Protein AF-A0A847GHG0-F1 (afdb_monomer)

Sequence (278 aa):
PLDSVLTYATYLKRAEGTGSTGIHDHPWYYYLSLLSWHWKMAGPKWTEAPVLALALFGAVTALWPKRTPDEDKRLVRFLLFFTLAMTVGFSLIPYKSPWNMLVFYQGMLLLAGCGAAALVRMARWKPLQAPMTALLLAGAAFLANQSWLGNFKYAADVRNPYVYAHTSTAALRMVDRVHQIAAVHPDGNRMIVRIIRPGGDYWPLPWYFRDLERVGYHVGFPATPDAAVIISGPELNQLLKEHLKDDYFVESCALRPGISLQVRIRRDLWEKFMAERG

Secondary structure (DSSP, 8-state):
-HHHHHHHHHHHHHHTTTTS-GGGB--TTHHHHHHH-B--SSSPPB--HHHHHHHHHHHHHHHSPPSSTT---HHHHHHHHHHHHHHHHHHH-SB--GGGGHHHHHHHHHHHHHHHHHHHHH--SHHHHHHHHHHHHHHHHHHHHHHHIIIIISTT-TTSTT-SSPPPHHHHHHHHHHHHHHHHSTTGGG--EEEE-TTS--TTHHHHTTT-S-EEEESS--S----SEEEE-GGGHHHHHHH--S-EEEEEEEEETTEEEEEEEEHHHHHHHHHTT-

Solvent-accessible surface area (backbone atoms only — not comparable to full-atom values): 15312 Å² total; per-residue (Å²): 112,68,66,67,55,53,49,52,54,54,51,51,45,42,36,71,3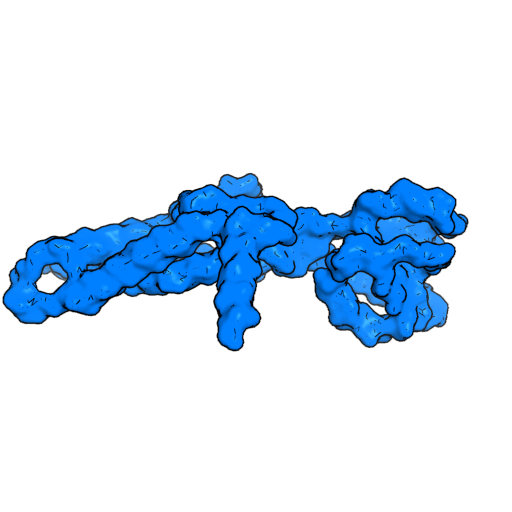3,59,90,52,72,73,86,32,56,46,63,56,59,45,67,58,41,54,38,52,59,38,72,92,58,98,69,72,78,43,58,43,44,72,45,53,55,25,15,51,46,18,46,52,59,40,71,45,81,73,92,47,94,85,59,81,45,65,67,54,39,49,42,42,54,50,23,50,54,46,45,51,57,59,28,70,38,35,44,52,58,68,73,65,48,54,74,22,48,55,32,36,49,53,27,15,51,50,15,50,52,51,53,45,65,66,42,84,45,70,80,56,28,50,62,50,50,52,51,51,51,51,49,49,52,52,48,50,51,51,49,46,40,43,67,70,75,28,52,45,33,85,79,27,86,74,49,68,76,43,65,22,71,54,36,51,56,50,51,52,45,55,53,53,49,23,70,74,36,96,61,27,50,56,43,43,33,34,36,41,26,74,82,58,78,53,80,68,49,68,71,80,46,66,78,40,76,34,68,45,83,32,52,49,90,59,97,69,72,73,47,56,29,35,39,28,40,70,90,47,51,67,63,47,67,76,67,45,87,74,62,60,45,76,48,77,40,41,45,26,77,96,39,57,36,32,42,34,33,31,39,73,58,49,52,52,55,49,62,80,73,109

Radius of gyration: 26.55 Å; Cα contacts (8 Å, |Δi|>4): 355; chains: 1; bounding box: 61×55×70 Å

pLDDT: mean 89.97, std 9.25, range [48.78, 98.12]

Structure (mmCIF, N/CA/C/O backbone):
data_AF-A0A847GHG0-F1
#
_entry.id   AF-A0A847GHG0-F1
#
loop_
_atom_site.group_PDB
_atom_site.id
_atom_site.type_symbol
_atom_site.label_atom_id
_atom_site.label_alt_id
_atom_site.label_comp_id
_atom_site.label_asym_id
_atom_site.label_entity_id
_atom_site.label_seq_id
_atom_site.pdbx_PDB_ins_code
_atom_site.Cartn_x
_atom_site.Cartn_y
_atom_site.Cartn_z
_atom_site.occupancy
_atom_site.B_iso_or_equiv
_atom_site.auth_seq_id
_atom_site.auth_comp_id
_atom_site.auth_asym_id
_atom_site.auth_atom_id
_atom_site.pdbx_PDB_model_num
ATOM 1 N N . PRO A 1 1 ? -18.323 -33.174 -8.631 1.00 73.94 1 PRO A N 1
ATOM 2 C CA . PRO A 1 1 ? -18.266 -33.149 -7.147 1.00 73.94 1 PRO A CA 1
ATOM 3 C C . PRO A 1 1 ? -16.840 -33.258 -6.573 1.00 73.94 1 PRO A C 1
ATOM 5 O O . PRO A 1 1 ? -16.510 -32.475 -5.691 1.00 73.94 1 PRO A O 1
ATOM 8 N N . LEU A 1 2 ? -15.994 -34.177 -7.072 1.00 77.75 2 LEU A N 1
ATOM 9 C CA . LEU A 1 2 ? -14.599 -34.336 -6.621 1.00 77.75 2 LEU A CA 1
ATOM 10 C C . LEU A 1 2 ? -13.753 -33.076 -6.886 1.00 77.75 2 LEU A C 1
ATOM 12 O O . LEU A 1 2 ? -13.072 -32.593 -5.987 1.00 77.75 2 LEU A O 1
ATOM 16 N N . ASP A 1 3 ? -13.886 -32.482 -8.074 1.00 73.31 3 ASP A N 1
ATOM 17 C CA . ASP A 1 3 ? -13.159 -31.260 -8.451 1.00 73.31 3 ASP A CA 1
ATOM 18 C C . ASP A 1 3 ? -13.501 -30.057 -7.561 1.00 73.31 3 ASP A C 1
ATOM 20 O O . ASP A 1 3 ? -12.635 -29.245 -7.236 1.00 73.31 3 ASP A O 1
ATOM 24 N N . SER A 1 4 ? -14.745 -29.972 -7.078 1.00 74.31 4 SER A N 1
ATOM 25 C CA . SER A 1 4 ? -15.169 -28.944 -6.120 1.00 74.31 4 SER A CA 1
ATOM 26 C C . SER A 1 4 ? -14.453 -29.091 -4.774 1.00 74.31 4 SER A C 1
ATOM 28 O O . SER A 1 4 ? -14.100 -28.089 -4.164 1.00 74.31 4 SER A O 1
ATOM 30 N N . VAL A 1 5 ? -14.176 -30.322 -4.330 1.00 76.56 5 VAL A N 1
ATOM 31 C CA . VAL A 1 5 ? -13.433 -30.598 -3.088 1.00 76.56 5 VAL A CA 1
ATOM 32 C C . VAL A 1 5 ? -11.929 -30.376 -3.284 1.00 76.56 5 VAL A C 1
ATOM 34 O O . VAL A 1 5 ? -11.280 -29.732 -2.459 1.00 76.56 5 VAL A O 1
ATOM 37 N N . LEU A 1 6 ? -11.375 -30.832 -4.411 1.00 79.50 6 LEU A N 1
ATOM 38 C CA . LEU A 1 6 ? -9.964 -30.638 -4.773 1.00 79.50 6 LEU A CA 1
ATOM 39 C C . LEU A 1 6 ? -9.594 -29.157 -4.946 1.00 79.50 6 LEU A C 1
ATOM 41 O O . LEU A 1 6 ? -8.458 -28.754 -4.679 1.00 79.50 6 LEU A O 1
ATOM 45 N N . THR A 1 7 ? -10.569 -28.325 -5.314 1.00 75.50 7 THR A N 1
ATOM 46 C CA . THR A 1 7 ? -10.409 -26.869 -5.346 1.00 75.50 7 THR A CA 1
ATOM 47 C C . THR A 1 7 ? -10.039 -26.324 -3.960 1.00 75.50 7 THR A C 1
ATOM 49 O O . THR A 1 7 ? -9.073 -25.569 -3.842 1.00 75.50 7 THR A O 1
ATOM 52 N N . TYR A 1 8 ? -10.705 -26.767 -2.885 1.00 77.62 8 TYR A N 1
ATOM 53 C CA . TYR A 1 8 ? -10.365 -26.342 -1.519 1.00 77.62 8 TYR A CA 1
ATOM 54 C C . TYR A 1 8 ? -8.966 -26.796 -1.094 1.00 77.62 8 TYR A C 1
ATOM 56 O O . TYR A 1 8 ? -8.255 -26.026 -0.451 1.00 77.62 8 TYR A O 1
ATOM 64 N N . ALA A 1 9 ? -8.524 -27.988 -1.508 1.00 77.56 9 ALA A N 1
ATOM 65 C CA . ALA A 1 9 ? -7.167 -28.467 -1.229 1.00 77.56 9 ALA A CA 1
ATOM 66 C C . ALA A 1 9 ? -6.088 -27.583 -1.886 1.00 77.56 9 ALA A C 1
ATOM 68 O O . ALA A 1 9 ? -5.024 -27.356 -1.310 1.00 77.56 9 ALA A O 1
ATOM 69 N N . THR A 1 10 ? -6.372 -27.031 -3.069 1.00 72.38 10 THR A N 1
ATOM 70 C CA . THR A 1 10 ? -5.477 -26.079 -3.745 1.00 72.38 10 THR A CA 1
ATOM 71 C C . THR A 1 10 ? -5.397 -24.751 -2.987 1.00 72.38 10 THR A C 1
ATOM 73 O O . THR A 1 10 ? -4.310 -24.189 -2.840 1.00 72.38 10 THR A O 1
ATOM 76 N N . TYR A 1 11 ? -6.522 -24.255 -2.463 1.00 72.69 11 TYR A N 1
ATOM 77 C CA . TYR A 1 11 ? -6.543 -23.044 -1.637 1.00 72.69 11 TYR A CA 1
ATOM 78 C C . TYR A 1 11 ? -5.863 -23.239 -0.279 1.00 72.69 11 TYR A C 1
ATOM 80 O O . TYR A 1 11 ? -5.137 -22.345 0.144 1.00 72.69 11 TYR A O 1
ATOM 88 N N . LEU A 1 12 ? -6.019 -24.404 0.357 1.00 74.56 12 LEU A N 1
ATOM 89 C CA . LEU A 1 12 ? -5.307 -24.768 1.588 1.00 74.56 12 LEU A CA 1
ATOM 90 C C . LEU A 1 12 ? -3.786 -24.730 1.388 1.00 74.56 12 LEU A C 1
ATOM 92 O O . LEU A 1 12 ? -3.097 -24.026 2.120 1.00 74.56 12 LEU A O 1
ATOM 96 N N . LYS A 1 13 ? -3.272 -25.360 0.324 1.00 71.88 13 LYS A N 1
ATOM 97 C CA . LYS A 1 13 ? -1.832 -25.326 0.001 1.00 71.88 13 LYS A CA 1
ATOM 98 C C . LYS A 1 13 ? -1.302 -23.908 -0.231 1.00 71.88 13 LYS A C 1
ATOM 100 O O . LYS A 1 13 ? -0.187 -23.589 0.173 1.00 71.88 13 LYS A O 1
ATOM 105 N N . ARG A 1 14 ? -2.091 -23.042 -0.877 1.00 69.25 14 ARG A N 1
ATOM 106 C CA . ARG A 1 14 ? -1.733 -21.625 -1.073 1.00 69.25 14 ARG A CA 1
ATOM 107 C C . ARG A 1 14 ? -1.794 -20.827 0.231 1.00 69.25 14 ARG A C 1
ATOM 109 O O . ARG A 1 14 ? -0.950 -19.965 0.444 1.00 69.25 14 ARG A O 1
ATOM 116 N N . ALA A 1 15 ? -2.759 -21.122 1.102 1.00 61.88 15 ALA A N 1
ATOM 117 C CA . ALA A 1 15 ? -2.909 -20.489 2.411 1.00 61.88 15 ALA A CA 1
ATOM 118 C C . ALA A 1 15 ? -1.739 -20.816 3.356 1.00 61.88 15 ALA A C 1
ATOM 120 O O . ALA A 1 15 ? -1.333 -19.962 4.144 1.00 61.88 15 ALA A O 1
ATOM 121 N N . GLU A 1 16 ? -1.155 -22.010 3.219 1.00 61.03 16 GLU A N 1
ATOM 122 C CA . GLU A 1 16 ? 0.089 -22.430 3.883 1.00 61.03 16 GLU A CA 1
ATOM 123 C C . GLU A 1 16 ? 1.346 -21.709 3.355 1.00 61.03 16 GLU A C 1
ATOM 125 O O . GLU A 1 16 ? 2.430 -21.903 3.893 1.00 61.03 16 GLU A O 1
ATOM 130 N N . GLY A 1 17 ? 1.227 -20.870 2.317 1.00 58.56 17 GLY A N 1
ATOM 131 C CA . GLY A 1 17 ? 2.352 -20.135 1.724 1.00 58.56 17 GLY A CA 1
ATOM 132 C C . GLY A 1 17 ? 3.061 -20.871 0.581 1.00 58.56 17 GLY A C 1
ATOM 133 O O . GLY A 1 17 ? 4.044 -20.366 0.032 1.00 58.56 17 GLY A O 1
ATOM 134 N N . THR A 1 18 ? 2.564 -22.041 0.159 1.00 48.78 18 THR A N 1
ATOM 135 C CA . THR A 1 18 ? 3.174 -22.815 -0.932 1.00 48.78 18 THR A CA 1
ATOM 136 C C . THR A 1 18 ? 3.045 -22.068 -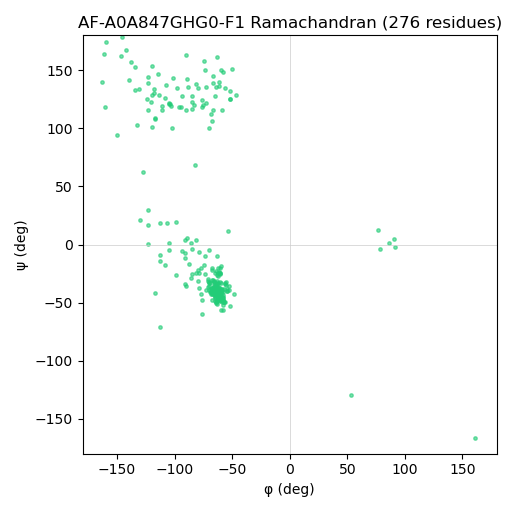2.263 1.00 48.78 18 THR A C 1
ATOM 138 O O . THR A 1 18 ? 1.942 -21.863 -2.773 1.00 48.78 18 THR A O 1
ATOM 141 N N . GLY A 1 19 ? 4.180 -21.676 -2.849 1.00 49.69 19 GLY A N 1
ATOM 142 C CA . GLY A 1 19 ? 4.244 -20.988 -4.145 1.00 49.69 19 GLY A CA 1
ATOM 143 C C . GLY A 1 19 ? 4.217 -19.458 -4.075 1.00 49.69 19 GLY A C 1
ATOM 144 O O . GLY A 1 19 ? 4.359 -18.812 -5.111 1.00 49.69 19 GLY A O 1
ATOM 145 N N . SER A 1 20 ? 4.093 -18.860 -2.885 1.00 48.91 20 SER A N 1
ATOM 146 C CA . SER A 1 20 ? 4.431 -17.449 -2.707 1.00 48.91 20 SER A CA 1
ATOM 147 C C . SER A 1 20 ? 5.924 -17.321 -2.449 1.00 48.91 20 SER A C 1
ATOM 149 O O . SER A 1 20 ? 6.434 -17.879 -1.481 1.00 48.91 20 SER A O 1
ATOM 151 N N . THR A 1 21 ? 6.636 -16.557 -3.279 1.00 50.28 21 THR A N 1
ATOM 152 C CA . THR A 1 21 ? 7.918 -15.962 -2.869 1.00 50.28 21 THR A CA 1
ATOM 153 C C . THR A 1 21 ? 7.695 -15.344 -1.485 1.00 50.28 21 THR A C 1
ATOM 155 O O . THR A 1 21 ? 6.702 -14.631 -1.362 1.00 50.28 21 THR A O 1
ATOM 158 N N . GLY A 1 22 ? 8.523 -15.630 -0.468 1.00 55.41 22 GLY A N 1
ATOM 159 C CA . GLY A 1 22 ? 8.275 -15.406 0.981 1.00 55.41 22 GLY A CA 1
ATOM 160 C C . GLY A 1 22 ? 7.864 -13.999 1.470 1.00 55.41 22 GLY A C 1
ATOM 161 O O . GLY A 1 22 ? 7.832 -13.735 2.661 1.00 55.41 22 GLY A O 1
ATOM 162 N N . ILE A 1 23 ? 7.519 -13.096 0.560 1.00 60.75 23 ILE A N 1
ATOM 163 C CA . ILE A 1 23 ? 6.894 -11.786 0.737 1.00 60.75 23 ILE A CA 1
ATOM 164 C C . ILE A 1 23 ? 5.510 -11.881 1.411 1.00 60.75 23 ILE A C 1
ATOM 166 O O . ILE A 1 23 ? 5.087 -10.906 2.023 1.00 60.75 23 ILE A O 1
ATOM 170 N N . HIS A 1 24 ? 4.792 -13.007 1.304 1.00 68.12 24 HIS A N 1
ATOM 171 C CA . HIS A 1 24 ? 3.432 -13.162 1.866 1.00 68.12 24 HIS A CA 1
ATOM 172 C C . HIS A 1 24 ? 3.379 -14.017 3.131 1.00 68.12 24 HIS A C 1
ATOM 174 O O . HIS A 1 24 ? 2.314 -14.130 3.736 1.00 68.12 24 HIS A O 1
ATOM 180 N N . ASP A 1 25 ? 4.512 -14.598 3.527 1.00 79.94 25 ASP A N 1
ATOM 181 C CA . ASP A 1 25 ? 4.623 -15.360 4.763 1.00 79.94 25 ASP A CA 1
ATOM 182 C C . ASP A 1 25 ? 4.911 -14.404 5.923 1.00 79.94 25 ASP A C 1
ATOM 184 O O . ASP A 1 25 ? 5.902 -13.663 5.951 1.00 79.94 25 ASP A O 1
ATOM 188 N N . HIS A 1 26 ? 3.976 -14.354 6.863 1.00 84.50 26 HIS A N 1
ATOM 189 C CA . HIS A 1 26 ? 3.971 -13.367 7.926 1.00 84.50 26 HIS A CA 1
ATOM 190 C C . HIS A 1 26 ? 3.552 -14.000 9.255 1.00 84.50 26 HIS A C 1
ATOM 192 O O . HIS A 1 26 ? 2.606 -14.796 9.297 1.00 84.50 26 HIS A O 1
ATOM 198 N N . PRO A 1 27 ? 4.178 -13.598 10.379 1.00 90.12 27 PRO A N 1
ATOM 199 C CA . PRO A 1 27 ? 3.847 -14.146 11.687 1.00 90.12 27 PRO A CA 1
ATOM 200 C C . PRO A 1 27 ? 2.402 -13.823 12.077 1.00 90.12 27 PRO A C 1
ATOM 202 O O . PRO A 1 27 ? 1.781 -12.896 11.552 1.00 90.12 27 PRO A O 1
ATOM 205 N N . TRP A 1 28 ? 1.857 -14.562 13.044 1.00 91.56 28 TRP A N 1
ATOM 206 C CA . TRP A 1 28 ? 0.470 -14.385 13.488 1.00 91.56 28 TRP A CA 1
ATOM 207 C C . TRP A 1 28 ? 0.168 -12.950 13.955 1.00 91.56 28 TRP A C 1
ATOM 209 O O . TRP A 1 28 ? -0.916 -12.432 13.713 1.00 91.56 28 TRP A O 1
ATOM 219 N N . TYR A 1 29 ? 1.149 -12.261 14.547 1.00 91.88 29 TYR A N 1
ATOM 220 C CA . TYR A 1 29 ? 1.004 -10.888 15.041 1.00 91.88 29 TYR A CA 1
ATOM 221 C C . TYR A 1 29 ? 1.141 -9.810 13.949 1.00 91.88 29 TYR A C 1
ATOM 223 O O . TYR A 1 29 ? 1.114 -8.620 14.260 1.00 91.88 29 TYR A O 1
ATOM 231 N N . TYR A 1 30 ? 1.290 -10.188 12.676 1.00 92.69 30 TYR A N 1
ATOM 232 C CA . TYR A 1 30 ? 1.540 -9.263 11.567 1.00 92.69 30 TYR A CA 1
ATOM 233 C C . TYR A 1 30 ? 0.542 -8.103 11.501 1.00 92.69 30 TYR A C 1
ATOM 235 O O . TYR A 1 30 ? 0.956 -6.945 11.537 1.00 92.69 30 TYR A O 1
ATOM 243 N N . TYR A 1 31 ? -0.764 -8.377 11.488 1.00 94.19 31 TYR A N 1
ATOM 244 C CA . TYR A 1 31 ? -1.766 -7.311 11.406 1.00 94.19 31 TYR A CA 1
ATOM 245 C C . TYR A 1 31 ? -1.744 -6.389 12.629 1.00 94.19 31 TYR A C 1
ATOM 247 O O . TYR A 1 31 ? -1.822 -5.172 12.486 1.00 94.19 31 TYR A O 1
ATOM 255 N N . LEU A 1 32 ? -1.558 -6.950 13.828 1.00 91.94 32 LEU A N 1
ATOM 256 C CA . LEU A 1 32 ? -1.417 -6.159 15.052 1.00 91.94 32 LEU A CA 1
ATOM 257 C C . LEU A 1 32 ? -0.164 -5.278 15.008 1.00 91.94 32 LEU A C 1
ATOM 259 O O . LEU A 1 32 ? -0.197 -4.161 15.515 1.00 91.94 32 LEU A O 1
ATOM 263 N N . SER A 1 33 ? 0.918 -5.727 14.365 1.00 92.19 33 SER A N 1
ATOM 264 C CA . SER A 1 33 ? 2.124 -4.911 14.175 1.00 92.19 33 SER A CA 1
ATOM 265 C C . SER A 1 33 ? 1.919 -3.762 13.184 1.00 92.19 33 SER A C 1
ATOM 267 O O . SER A 1 33 ? 2.492 -2.695 13.375 1.00 92.19 33 SER A O 1
ATOM 269 N N . LEU A 1 34 ? 1.065 -3.937 12.166 1.00 92.06 34 LEU A N 1
ATOM 270 C CA . LEU A 1 34 ? 0.701 -2.853 11.246 1.00 92.06 34 LEU A CA 1
ATOM 271 C C . LEU A 1 34 ? -0.138 -1.784 11.953 1.00 92.06 34 LEU A C 1
ATOM 273 O O . LEU A 1 34 ? 0.116 -0.597 11.778 1.00 92.06 34 LEU A O 1
ATOM 277 N N . LEU A 1 35 ? -1.103 -2.209 12.776 1.00 94.00 35 LEU A N 1
ATOM 278 C CA . LEU A 1 35 ? -2.029 -1.310 13.466 1.00 94.00 35 LEU A CA 1
ATOM 279 C C . LEU A 1 35 ? -1.414 -0.637 14.702 1.00 94.00 35 LEU A C 1
ATOM 281 O O . LEU A 1 35 ? -1.719 0.512 14.996 1.00 94.00 35 LEU A O 1
ATOM 285 N N . SER A 1 36 ? -0.573 -1.328 15.470 1.00 93.06 36 SER A N 1
ATOM 286 C CA . SER A 1 36 ? -0.064 -0.787 16.738 1.00 93.06 36 SER A CA 1
ATOM 287 C C . SER A 1 36 ? 1.021 0.261 16.520 1.00 93.06 36 SER A C 1
ATOM 289 O O . SER A 1 36 ? 0.862 1.410 16.932 1.00 93.06 36 SER A O 1
ATOM 291 N N . TRP A 1 37 ? 2.118 -0.114 15.868 1.00 91.81 37 TRP A N 1
ATOM 292 C CA . TRP A 1 37 ? 3.227 0.783 15.596 1.00 91.81 37 TRP A CA 1
ATOM 293 C C . TRP A 1 37 ? 4.096 0.244 14.467 1.00 91.81 37 TRP A C 1
ATOM 295 O O . TRP A 1 37 ? 4.739 -0.798 14.604 1.00 91.81 37 TRP A O 1
ATOM 305 N N . HIS A 1 38 ? 4.188 1.002 13.379 1.00 90.44 38 HIS A N 1
ATOM 306 C CA . HIS A 1 38 ? 5.047 0.663 12.259 1.00 90.44 38 HIS A CA 1
ATOM 307 C C . HIS A 1 38 ? 6.038 1.786 11.957 1.00 90.44 38 HIS A C 1
ATOM 309 O O . HIS A 1 38 ? 5.676 2.890 11.542 1.00 90.44 38 HIS A O 1
ATOM 315 N N . TRP A 1 39 ? 7.322 1.468 12.128 1.00 89.12 39 TRP A N 1
ATOM 316 C CA . TRP A 1 39 ? 8.434 2.342 11.781 1.00 89.12 39 TRP A CA 1
ATOM 317 C C . TRP A 1 39 ? 9.656 1.502 11.398 1.00 89.12 39 TRP A C 1
ATOM 319 O O . TRP A 1 39 ? 10.396 1.037 12.259 1.00 89.12 39 TRP A O 1
ATOM 329 N N . LYS A 1 40 ? 9.831 1.253 10.096 1.00 81.81 40 LYS A N 1
ATOM 330 C CA . LYS A 1 40 ? 10.937 0.432 9.565 1.00 81.81 40 LYS A CA 1
ATOM 331 C C . LYS A 1 40 ? 12.012 1.236 8.834 1.00 81.81 40 LYS A C 1
ATOM 333 O O . LYS A 1 40 ? 13.106 0.732 8.613 1.00 81.81 40 LYS A O 1
ATOM 338 N N . MET A 1 41 ? 11.705 2.467 8.430 1.00 84.00 41 MET A N 1
ATOM 339 C CA . MET A 1 41 ? 12.574 3.318 7.615 1.00 84.00 41 MET A CA 1
ATOM 340 C C . MET A 1 41 ? 12.380 4.790 7.991 1.00 84.00 41 MET A C 1
ATOM 342 O O . MET A 1 41 ? 11.368 5.161 8.588 1.00 84.00 41 MET A O 1
ATOM 346 N N . ALA A 1 42 ? 13.331 5.647 7.608 1.00 85.50 42 ALA A N 1
ATOM 347 C CA . ALA A 1 42 ? 13.209 7.091 7.781 1.00 85.50 42 ALA A CA 1
ATOM 348 C C . ALA A 1 42 ? 11.968 7.630 7.038 1.00 85.50 42 ALA A C 1
ATOM 350 O O . ALA A 1 42 ? 11.861 7.551 5.810 1.00 85.50 42 ALA A O 1
ATOM 351 N N . GLY A 1 43 ? 11.010 8.166 7.792 1.00 87.06 43 GLY A N 1
ATOM 352 C CA . GLY A 1 43 ? 9.700 8.558 7.283 1.00 87.06 43 GLY A CA 1
ATOM 353 C C . GLY A 1 43 ? 8.667 8.706 8.402 1.00 87.06 43 GLY A C 1
ATOM 354 O O . GLY A 1 43 ? 9.045 8.758 9.578 1.00 87.06 43 GLY A O 1
ATOM 355 N N . PRO A 1 44 ? 7.373 8.788 8.047 1.00 90.19 44 PRO A N 1
ATOM 356 C CA . PRO A 1 44 ? 6.291 8.837 9.018 1.00 90.19 44 PRO A CA 1
ATOM 357 C C . PRO A 1 44 ? 6.296 7.613 9.935 1.00 90.19 44 PRO A C 1
ATOM 359 O O . PRO A 1 44 ? 6.676 6.510 9.540 1.00 90.19 44 PRO A O 1
ATOM 362 N N . LYS A 1 45 ? 5.843 7.829 11.167 1.00 93.62 45 LYS A N 1
ATOM 363 C CA . LYS A 1 45 ? 5.547 6.7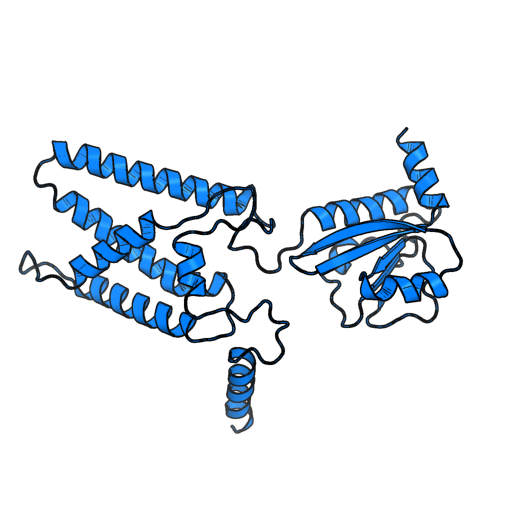67 12.125 1.00 93.62 45 LYS A CA 1
ATOM 364 C C . LYS A 1 45 ? 4.061 6.461 12.006 1.00 93.62 45 LYS A C 1
ATOM 366 O O . LYS A 1 45 ? 3.245 7.356 12.235 1.00 93.62 45 LYS A O 1
ATOM 371 N N . TRP A 1 46 ? 3.729 5.233 11.630 1.00 95.06 46 TRP A N 1
ATOM 372 C CA . TRP A 1 46 ? 2.350 4.826 11.379 1.00 95.06 46 TRP A CA 1
ATOM 373 C C . TRP A 1 46 ? 1.782 4.122 12.599 1.00 95.06 46 TRP A C 1
ATOM 375 O O . TRP A 1 46 ? 2.451 3.284 13.209 1.00 95.06 46 TRP A O 1
ATOM 385 N N . THR A 1 47 ? 0.559 4.478 12.969 1.00 96.19 47 THR A N 1
ATOM 386 C CA . THR A 1 47 ? -0.128 3.870 14.104 1.00 96.19 47 THR A CA 1
ATOM 387 C C . THR A 1 47 ? -1.624 4.144 14.044 1.00 96.19 47 THR A C 1
ATOM 389 O O . THR A 1 47 ? -2.060 5.256 13.757 1.00 96.19 47 THR A O 1
ATOM 392 N N . GLU A 1 48 ? -2.384 3.117 14.392 1.00 96.50 48 GLU A N 1
ATOM 393 C CA . GLU A 1 48 ? -3.823 3.119 14.632 1.00 96.50 48 GLU A CA 1
ATOM 394 C C . GLU A 1 48 ? -4.118 2.992 16.139 1.00 96.50 48 GLU A C 1
ATOM 396 O O . GLU A 1 48 ? -5.223 2.632 16.545 1.00 96.50 48 GLU A O 1
ATOM 401 N N . ALA A 1 49 ? -3.134 3.281 17.004 1.00 95.62 49 ALA A N 1
ATOM 402 C CA . ALA A 1 49 ? -3.250 3.127 18.453 1.00 95.62 49 ALA A CA 1
ATOM 403 C C . ALA A 1 49 ? -4.480 3.820 19.071 1.00 95.62 49 ALA A C 1
ATOM 405 O O . ALA A 1 49 ? -5.096 3.201 19.942 1.00 95.62 49 ALA A O 1
ATOM 406 N N . PRO A 1 50 ? -4.911 5.029 18.640 1.00 96.50 50 PRO A N 1
ATOM 407 C CA . PRO A 1 50 ? -6.154 5.613 19.140 1.00 96.50 50 PRO A CA 1
ATOM 408 C C . PRO A 1 50 ? -7.380 4.734 18.854 1.00 96.50 50 PRO A C 1
ATOM 410 O O . PRO A 1 50 ? -8.218 4.555 19.737 1.00 96.50 50 PRO A O 1
ATOM 413 N N . VAL A 1 51 ? -7.460 4.129 17.662 1.00 97.62 51 VAL A N 1
ATOM 414 C CA . VAL A 1 51 ? -8.529 3.180 17.310 1.00 97.62 51 VAL A CA 1
ATOM 415 C C . VAL A 1 51 ? -8.429 1.936 18.180 1.00 97.62 51 VAL A C 1
ATOM 417 O O . VAL A 1 51 ? -9.425 1.544 18.775 1.00 97.62 51 VAL A O 1
ATOM 420 N N . LEU A 1 52 ? -7.239 1.344 18.315 1.00 97.25 52 LEU A N 1
ATOM 421 C CA . LEU A 1 52 ? -7.041 0.136 19.125 1.00 97.25 52 LEU A CA 1
ATOM 422 C C . LEU A 1 52 ? -7.423 0.353 20.597 1.00 97.25 52 LEU A C 1
ATOM 424 O O . LEU A 1 52 ? -8.119 -0.476 21.183 1.00 97.25 52 LEU A O 1
ATOM 428 N N . ALA A 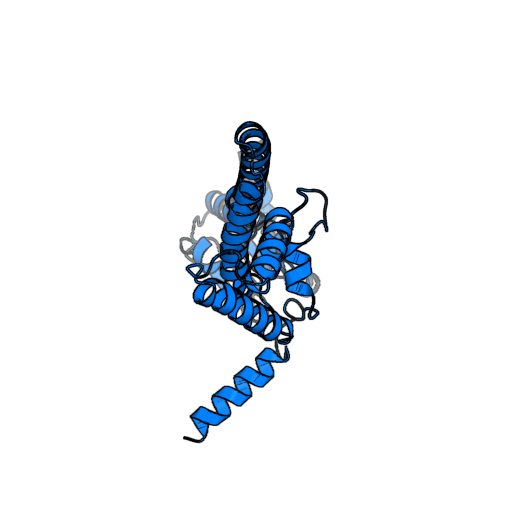1 53 ? -7.011 1.477 21.186 1.00 96.94 53 ALA A N 1
ATOM 429 C CA . ALA A 1 53 ? -7.316 1.816 22.572 1.00 96.94 53 ALA A CA 1
ATOM 430 C C . ALA A 1 53 ? -8.822 2.029 22.788 1.00 96.94 53 ALA A C 1
ATOM 432 O O . ALA A 1 53 ? -9.406 1.484 23.727 1.00 96.94 53 ALA A O 1
ATOM 433 N N . LEU A 1 54 ? -9.473 2.779 21.894 1.00 97.69 54 LEU A N 1
ATOM 434 C CA . LEU A 1 54 ? -10.915 3.008 21.961 1.00 97.69 54 LEU A CA 1
ATOM 435 C C . LEU A 1 54 ? -11.709 1.727 21.682 1.00 97.69 54 LEU A C 1
ATOM 437 O O . LEU A 1 54 ? -12.725 1.495 22.334 1.00 97.69 54 LEU A O 1
ATOM 441 N N . ALA A 1 55 ? -11.253 0.879 20.760 1.00 97.88 55 ALA A N 1
ATOM 442 C CA . ALA A 1 55 ? -11.876 -0.405 20.453 1.00 97.88 55 ALA A CA 1
ATOM 443 C C . ALA A 1 55 ? -11.802 -1.358 21.647 1.00 97.88 55 ALA A C 1
ATOM 445 O O . ALA A 1 55 ? -12.799 -1.995 21.982 1.00 97.88 55 ALA A O 1
ATOM 446 N N . LEU A 1 56 ? -10.657 -1.406 22.337 1.00 97.19 56 LEU A N 1
ATOM 447 C CA . LEU A 1 56 ? -10.501 -2.160 23.579 1.00 97.19 56 LEU A CA 1
ATOM 448 C C . LEU A 1 56 ? -11.459 -1.645 24.658 1.00 97.19 56 LEU A C 1
ATOM 450 O O . LEU A 1 56 ? -12.130 -2.432 25.323 1.00 97.19 56 LEU A O 1
ATOM 454 N N . PHE A 1 57 ? -11.589 -0.328 24.800 1.00 96.00 57 PHE A N 1
ATOM 455 C CA . PHE A 1 57 ? -12.546 0.256 25.734 1.00 96.00 57 PHE A CA 1
ATOM 456 C C . PHE A 1 57 ? -14.004 -0.079 25.357 1.00 96.00 57 PHE A C 1
ATOM 458 O O . PHE A 1 57 ? -14.810 -0.455 26.213 1.00 96.00 57 PHE A O 1
ATOM 465 N N . GLY A 1 58 ? -14.340 -0.042 24.065 1.00 96.31 58 GLY A N 1
ATOM 466 C CA . GLY A 1 58 ? -15.618 -0.515 23.527 1.00 96.31 58 GLY A CA 1
ATOM 467 C C . GLY A 1 58 ? -15.881 -1.992 23.840 1.00 96.31 58 GLY A C 1
ATOM 468 O O . GLY A 1 58 ? -16.963 -2.346 24.301 1.00 96.31 58 GLY A O 1
ATOM 469 N N . ALA A 1 59 ? -14.872 -2.849 23.691 1.00 96.75 59 ALA A N 1
ATOM 470 C CA . ALA A 1 59 ? -14.950 -4.265 24.038 1.00 96.75 59 ALA A CA 1
ATOM 471 C C . ALA A 1 59 ? -15.228 -4.480 25.535 1.00 96.75 59 ALA A C 1
ATOM 473 O O . ALA A 1 59 ? -16.138 -5.227 25.898 1.00 96.75 59 ALA A O 1
ATOM 474 N N . VAL A 1 60 ? -14.503 -3.777 26.413 1.00 95.62 60 VAL A N 1
ATOM 475 C CA . VAL A 1 60 ? -14.708 -3.847 27.870 1.00 95.62 60 VAL A CA 1
ATOM 476 C C . VAL A 1 60 ? -16.129 -3.416 28.238 1.00 95.62 60 VAL A C 1
ATOM 478 O O . VAL A 1 60 ? -16.812 -4.100 29.000 1.00 95.62 60 VAL A O 1
ATOM 481 N N . THR A 1 61 ? -16.623 -2.321 27.658 1.00 92.38 61 THR A N 1
ATOM 482 C CA . THR A 1 61 ? -17.981 -1.815 27.935 1.00 92.38 61 THR A CA 1
ATOM 483 C C . THR A 1 61 ? -19.091 -2.739 27.415 1.00 92.38 61 THR A C 1
ATOM 485 O O . THR A 1 61 ? -20.146 -2.843 28.055 1.00 92.38 61 THR A O 1
ATOM 488 N N . ALA A 1 62 ? -18.849 -3.469 26.321 1.00 93.75 62 ALA A N 1
ATOM 489 C CA . ALA A 1 62 ? -19.762 -4.480 25.779 1.00 93.75 62 ALA A CA 1
ATOM 490 C C . ALA A 1 62 ? -19.945 -5.686 26.719 1.00 93.75 62 ALA A C 1
ATOM 492 O O . ALA A 1 62 ? -21.046 -6.248 26.823 1.00 93.75 62 ALA A O 1
ATOM 493 N N . LEU A 1 63 ? -18.867 -6.076 27.404 1.00 94.62 63 LEU A N 1
ATOM 494 C CA . LEU A 1 63 ? -18.846 -7.188 28.357 1.00 94.62 63 LEU A CA 1
ATOM 495 C C . LEU A 1 63 ? -19.300 -6.778 29.761 1.00 94.62 63 LEU A C 1
ATOM 497 O O . LEU A 1 63 ? -19.824 -7.611 30.497 1.00 94.62 63 LEU A O 1
ATOM 501 N N . TRP A 1 64 ? -19.159 -5.501 30.120 1.00 92.25 64 TRP A N 1
ATOM 502 C CA . TRP A 1 64 ? -19.587 -4.995 31.422 1.00 92.25 64 TRP A CA 1
ATOM 503 C C . TRP A 1 64 ? -21.098 -5.201 31.652 1.00 92.25 64 TRP A C 1
ATOM 505 O O . TRP A 1 64 ? -21.877 -5.143 30.688 1.00 92.25 64 TRP A O 1
ATOM 515 N N . PRO A 1 65 ? -21.559 -5.375 32.906 1.00 87.12 65 PRO A N 1
ATOM 516 C CA . PRO A 1 65 ? -22.981 -5.364 33.232 1.00 87.12 65 PRO A CA 1
ATOM 517 C C . PRO A 1 65 ? -23.719 -4.148 32.664 1.00 87.12 65 PRO A C 1
ATOM 519 O O . PRO A 1 65 ? -23.134 -3.077 32.456 1.00 87.12 65 PRO A O 1
ATOM 522 N N . LYS A 1 66 ? -25.010 -4.330 32.375 1.00 85.38 66 LYS A N 1
ATOM 523 C CA . LYS A 1 66 ? -25.872 -3.230 31.941 1.00 85.38 66 LYS A CA 1
ATOM 524 C C . LYS A 1 66 ? -25.942 -2.168 33.038 1.00 85.38 66 LYS A C 1
ATOM 526 O O . LYS A 1 66 ? -26.086 -2.505 34.210 1.00 85.38 66 LYS A O 1
ATOM 531 N N . ARG A 1 67 ? -25.843 -0.896 32.658 1.00 79.62 67 ARG A N 1
ATOM 532 C CA . ARG A 1 67 ? -26.021 0.245 33.568 1.00 79.62 67 ARG A CA 1
ATOM 533 C C . ARG A 1 67 ? -27.493 0.544 33.817 1.00 79.62 67 ARG A C 1
ATOM 535 O O . ARG A 1 67 ? -27.835 1.006 34.899 1.00 79.62 67 ARG A O 1
ATOM 542 N N . THR A 1 68 ? -28.344 0.282 32.828 1.00 78.38 68 THR A N 1
ATOM 543 C CA . THR A 1 68 ? -29.799 0.436 32.916 1.00 78.38 68 THR A CA 1
ATOM 544 C C . THR A 1 68 ? -30.501 -0.793 32.327 1.00 78.38 68 THR A C 1
ATOM 546 O O . THR A 1 68 ? -29.932 -1.455 31.453 1.00 78.38 68 THR A O 1
ATOM 549 N N . PRO A 1 69 ? -31.727 -1.122 32.771 1.00 78.06 69 PRO A N 1
ATOM 550 C CA . PRO A 1 69 ? -32.493 -2.245 32.220 1.00 78.06 69 PRO A CA 1
ATOM 551 C C . PRO A 1 69 ? -32.663 -2.172 30.691 1.00 78.06 69 PRO A C 1
ATOM 553 O O . PRO A 1 69 ? -32.505 -3.187 30.003 1.00 78.06 69 PRO A O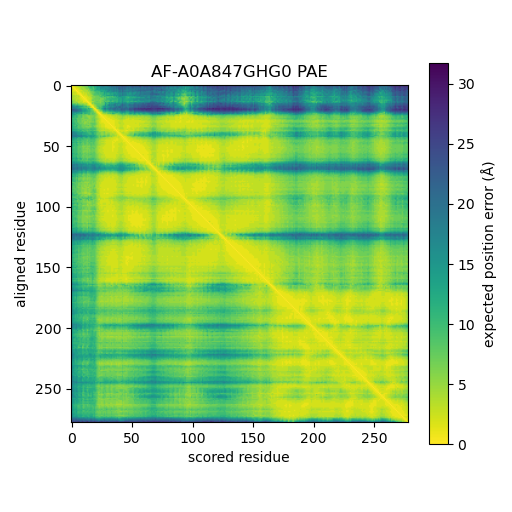 1
ATOM 556 N N . ASP A 1 70 ? -32.863 -0.955 30.174 1.00 81.81 70 ASP A N 1
ATOM 557 C CA . ASP A 1 70 ? -33.124 -0.658 28.757 1.00 81.81 70 ASP A CA 1
ATOM 558 C C . ASP A 1 70 ? -31.873 -0.675 27.865 1.00 81.81 70 ASP A C 1
ATOM 560 O O . ASP A 1 70 ? -31.971 -0.558 26.646 1.00 81.81 70 ASP A O 1
ATOM 564 N N . GLU A 1 71 ? -30.672 -0.815 28.436 1.00 83.94 71 GLU A N 1
ATOM 565 C CA . GLU A 1 71 ? -29.441 -0.841 27.647 1.00 83.94 71 GLU A CA 1
ATOM 566 C C . GLU A 1 71 ? -29.371 -2.126 26.800 1.00 83.94 71 GLU A C 1
ATOM 568 O O . GLU A 1 71 ? -29.221 -3.232 27.335 1.00 83.94 71 GLU A O 1
ATOM 573 N N . ASP A 1 72 ? -29.452 -2.008 25.471 1.00 87.94 72 ASP A N 1
ATOM 574 C CA . ASP A 1 72 ? -29.217 -3.131 24.560 1.00 87.94 72 ASP A CA 1
ATOM 575 C C . ASP A 1 72 ? -27.736 -3.225 24.163 1.00 87.94 72 ASP A C 1
ATOM 577 O O . ASP A 1 72 ? -27.177 -2.350 23.503 1.00 87.94 72 ASP A O 1
ATOM 581 N N . LYS A 1 73 ? -27.094 -4.330 24.561 1.00 91.81 73 LYS A N 1
ATOM 582 C CA . LYS A 1 73 ? -25.688 -4.637 24.257 1.00 91.81 73 LYS A CA 1
ATOM 583 C C . LYS A 1 73 ? -25.520 -5.700 23.172 1.00 91.81 73 LYS A C 1
ATOM 585 O O . LYS A 1 73 ? -24.385 -6.067 22.875 1.00 91.81 73 LYS A O 1
ATOM 590 N N . ARG A 1 74 ? -26.606 -6.231 22.594 1.00 94.44 74 ARG A N 1
ATOM 591 C CA . ARG A 1 74 ? -26.554 -7.341 21.624 1.00 94.44 74 ARG A CA 1
ATOM 592 C C . ARG A 1 74 ? -25.688 -6.994 20.420 1.00 94.44 74 ARG A C 1
ATOM 594 O O . ARG A 1 74 ? -24.794 -7.766 20.085 1.00 94.44 74 ARG A O 1
ATOM 601 N N . LEU A 1 75 ? -25.888 -5.809 19.842 1.00 93.50 75 LEU A N 1
ATOM 602 C CA . LEU A 1 75 ? -25.111 -5.349 18.692 1.00 93.50 75 LEU A CA 1
ATOM 603 C C . LEU A 1 75 ? -23.623 -5.189 19.031 1.00 93.50 75 LEU A C 1
ATOM 605 O O . LEU A 1 75 ? -22.776 -5.716 18.320 1.00 93.50 75 LEU A O 1
ATOM 609 N N . VAL A 1 76 ? -23.289 -4.514 20.135 1.00 94.38 76 VAL A N 1
ATOM 610 C CA . VAL A 1 76 ? -21.883 -4.278 20.514 1.00 94.38 76 VAL A CA 1
ATOM 611 C C . VAL A 1 76 ? -21.169 -5.596 20.840 1.00 94.38 76 VAL A C 1
ATOM 613 O O . VAL A 1 76 ? -20.010 -5.781 20.480 1.00 94.38 76 VAL A O 1
ATOM 616 N N . ARG A 1 77 ? -21.869 -6.554 21.460 1.00 96.62 77 ARG A N 1
ATOM 617 C CA . ARG A 1 77 ? -21.345 -7.907 21.704 1.00 96.62 77 ARG A CA 1
ATOM 618 C C . ARG A 1 77 ? -21.150 -8.686 20.409 1.00 96.62 77 ARG A C 1
ATOM 620 O O . ARG A 1 77 ? -20.117 -9.325 20.256 1.00 96.62 77 ARG A O 1
ATOM 627 N N . PHE A 1 78 ? -22.096 -8.610 19.474 1.00 97.12 78 PHE A N 1
ATOM 628 C CA . PHE A 1 78 ? -21.921 -9.191 18.146 1.00 97.12 78 PHE A CA 1
ATOM 629 C C . PHE A 1 78 ? -20.679 -8.613 17.457 1.00 97.12 78 PHE A C 1
ATOM 631 O O . PHE A 1 78 ? -19.826 -9.380 17.025 1.00 97.12 78 PHE A O 1
ATOM 638 N N . LEU A 1 79 ? -20.527 -7.283 17.439 1.00 96.94 79 LEU A N 1
ATOM 639 C CA . LEU A 1 79 ? -19.353 -6.612 16.874 1.00 96.94 79 LEU A CA 1
ATOM 640 C C . LEU A 1 79 ? -18.057 -7.070 17.546 1.00 96.94 79 LEU A C 1
ATOM 642 O O . LEU A 1 79 ? -17.075 -7.318 16.851 1.00 96.94 79 LEU A O 1
ATOM 646 N N . LEU A 1 80 ? -18.054 -7.235 18.871 1.00 98.12 80 LEU A N 1
ATOM 647 C CA . LEU A 1 80 ? -16.912 -7.760 19.616 1.00 98.12 80 LEU A CA 1
ATOM 648 C C . LEU A 1 80 ? -16.534 -9.172 19.157 1.00 98.12 80 LEU A C 1
ATOM 650 O O . LEU A 1 80 ? -15.397 -9.394 18.747 1.00 98.12 80 LEU A O 1
ATOM 654 N N . PHE A 1 81 ? -17.472 -10.118 19.202 1.00 98.12 81 PHE A N 1
ATOM 655 C CA . PHE A 1 81 ? -17.182 -11.510 18.855 1.00 98.12 81 PHE A CA 1
ATOM 656 C C . PHE A 1 81 ? -16.859 -11.681 17.371 1.00 98.12 81 PHE A C 1
ATOM 658 O O . PHE A 1 81 ? -15.936 -12.422 17.043 1.00 98.12 81 PHE A O 1
ATOM 665 N N . PHE A 1 82 ? -17.540 -10.948 16.487 1.00 97.50 82 PHE A N 1
ATOM 666 C CA . PHE A 1 82 ? -17.204 -10.878 15.068 1.00 97.50 82 PHE A CA 1
ATOM 667 C C . PHE A 1 82 ? -15.770 -10.375 14.867 1.00 97.50 82 PHE A C 1
ATOM 669 O O . PHE A 1 82 ? -14.969 -11.039 14.215 1.00 97.50 82 PHE A O 1
ATOM 676 N N . THR A 1 83 ? -15.414 -9.241 15.477 1.00 97.88 83 THR A N 1
ATOM 677 C CA . THR A 1 83 ? -14.074 -8.650 15.348 1.00 97.88 83 THR A CA 1
ATOM 678 C C . THR A 1 83 ? -13.000 -9.604 15.859 1.00 97.88 83 THR A C 1
ATOM 680 O O . THR A 1 83 ? -11.989 -9.790 15.185 1.00 97.88 83 THR A O 1
ATOM 683 N N . LEU A 1 84 ? -13.219 -10.250 17.009 1.00 97.88 84 LEU A N 1
ATOM 684 C CA . LEU A 1 84 ? -12.283 -11.224 17.574 1.00 97.88 84 LEU A CA 1
ATOM 685 C C . LEU A 1 84 ? -12.130 -12.455 16.678 1.00 97.88 84 LEU A C 1
ATOM 687 O O . LEU A 1 84 ? -11.004 -12.820 16.348 1.00 97.88 84 LEU A O 1
ATOM 691 N N . ALA A 1 85 ? -13.239 -13.059 16.244 1.00 97.81 85 ALA A N 1
ATOM 692 C CA . ALA A 1 85 ? -13.219 -14.236 15.381 1.00 97.81 85 ALA A CA 1
ATOM 693 C C . ALA A 1 85 ? -12.500 -13.949 14.056 1.00 97.81 85 ALA A C 1
ATOM 695 O O . ALA A 1 85 ? -11.631 -14.719 13.652 1.00 97.81 85 ALA A O 1
ATOM 696 N N . MET A 1 86 ? -12.792 -12.810 13.421 1.00 97.56 86 MET A N 1
ATOM 697 C CA . MET A 1 86 ? -12.143 -12.413 12.171 1.00 97.56 86 MET A CA 1
ATOM 698 C C . MET A 1 86 ? -10.663 -12.067 12.371 1.00 97.56 86 MET A C 1
ATOM 700 O O . MET A 1 86 ? -9.834 -12.473 11.559 1.00 97.56 86 MET A O 1
ATOM 704 N N . THR A 1 87 ? -10.307 -11.378 13.461 1.00 96.62 87 THR A N 1
ATOM 705 C CA . THR A 1 87 ? -8.903 -11.064 13.780 1.00 96.62 87 THR A CA 1
ATOM 706 C C . THR A 1 87 ? -8.096 -12.344 13.973 1.00 96.62 87 THR A C 1
ATOM 708 O O . THR A 1 87 ? -7.033 -12.487 13.374 1.00 96.62 87 THR A O 1
ATOM 711 N N . VAL A 1 88 ? -8.603 -13.297 14.762 1.00 96.38 88 VAL A N 1
ATOM 712 C CA . VAL A 1 88 ? -7.947 -14.593 14.993 1.00 96.38 88 VAL A CA 1
ATOM 713 C C . VAL A 1 88 ? -7.875 -15.397 13.697 1.00 96.38 88 VAL A C 1
ATOM 715 O O . VAL A 1 88 ? -6.789 -15.826 13.318 1.00 96.38 88 VAL A O 1
ATOM 718 N N . GLY A 1 89 ? -8.992 -15.542 12.979 1.00 94.88 89 GLY A N 1
ATOM 719 C CA . GLY A 1 89 ? -9.060 -16.320 11.742 1.00 94.88 89 GLY A CA 1
ATOM 720 C C . GLY A 1 89 ? -8.050 -15.852 10.695 1.00 94.88 89 GLY A C 1
ATOM 721 O O . GLY A 1 89 ? -7.270 -16.657 10.193 1.00 94.88 89 GLY A O 1
ATOM 722 N N . PHE A 1 90 ? -7.984 -14.545 10.424 1.00 93.69 90 PHE A N 1
ATOM 723 C CA . PHE A 1 90 ? -7.002 -14.003 9.483 1.00 93.69 90 PHE A CA 1
ATOM 724 C C . PHE A 1 90 ? -5.564 -14.055 10.012 1.00 93.69 90 PHE A C 1
ATOM 726 O O . PHE A 1 90 ? -4.634 -14.225 9.225 1.00 93.69 90 PHE A O 1
ATOM 733 N N . SER A 1 91 ? -5.354 -13.913 11.323 1.00 93.56 91 SER A N 1
ATOM 734 C CA . SER A 1 91 ? -4.011 -13.945 11.922 1.00 93.56 91 SER A CA 1
ATOM 735 C C . SER A 1 91 ? -3.390 -15.344 11.902 1.00 93.56 91 SER A C 1
ATOM 737 O O . SER A 1 91 ? -2.172 -15.468 11.764 1.00 93.56 91 SER A O 1
ATOM 739 N N . LEU A 1 92 ? -4.208 -16.395 11.988 1.00 92.69 92 LEU A N 1
ATOM 740 C CA . LEU A 1 92 ? -3.748 -17.785 11.953 1.00 92.69 92 LEU A CA 1
ATOM 741 C C . LEU A 1 92 ? -3.301 -18.247 10.560 1.00 92.69 92 LEU A C 1
ATOM 743 O O . LEU A 1 92 ? -2.463 -19.137 10.472 1.00 92.69 92 LEU A O 1
ATOM 747 N N . ILE A 1 93 ? -3.811 -17.643 9.483 1.00 89.06 93 ILE A N 1
ATOM 748 C CA . ILE A 1 93 ? -3.445 -18.009 8.107 1.00 89.06 93 ILE A CA 1
ATOM 749 C C . ILE A 1 93 ? -2.051 -17.442 7.783 1.00 89.06 93 ILE A C 1
ATOM 751 O O . ILE A 1 93 ? -1.900 -16.219 7.822 1.00 89.06 93 ILE A O 1
ATOM 755 N N . PRO A 1 94 ? -1.024 -18.263 7.471 1.00 85.19 94 PRO A N 1
ATOM 756 C CA . PRO A 1 94 ? 0.336 -17.784 7.187 1.00 85.19 94 PRO A CA 1
ATOM 757 C C . PRO A 1 94 ? 0.411 -16.799 6.019 1.00 85.19 94 PRO A C 1
ATOM 759 O O . PRO A 1 94 ? 0.999 -15.729 6.173 1.00 85.19 94 PRO A O 1
ATOM 762 N N . TYR A 1 95 ? -0.261 -17.115 4.907 1.00 84.19 95 TYR A N 1
ATOM 763 C CA . TYR A 1 95 ? -0.374 -16.230 3.750 1.00 84.19 95 TYR A CA 1
ATOM 764 C C . TYR A 1 95 ? -1.214 -14.989 4.091 1.00 84.19 95 TYR A C 1
ATOM 766 O O . TYR A 1 95 ? -2.442 -15.061 4.209 1.00 84.19 95 TYR A O 1
ATOM 774 N N . LYS A 1 96 ? -0.567 -13.828 4.239 1.00 88.88 96 LYS A N 1
ATOM 775 C CA . LYS A 1 96 ? -1.226 -12.573 4.633 1.00 88.88 96 LYS A CA 1
ATOM 776 C C . LYS A 1 96 ? -0.998 -11.469 3.607 1.00 88.88 96 LYS A C 1
ATOM 778 O O . LYS A 1 96 ? 0.109 -11.254 3.124 1.00 88.88 96 LYS A O 1
ATOM 783 N N . SER A 1 97 ? -2.057 -10.711 3.341 1.00 89.62 97 SER A N 1
ATOM 784 C CA . SER A 1 97 ? -2.018 -9.461 2.582 1.00 89.62 97 SER A CA 1
ATOM 785 C C . SER A 1 97 ? -2.593 -8.324 3.433 1.00 89.62 97 SER A C 1
ATOM 787 O O . SER A 1 97 ? -3.557 -8.553 4.169 1.00 89.62 97 SER A O 1
ATOM 789 N N . PRO A 1 98 ? -2.064 -7.087 3.348 1.00 90.12 98 PRO A N 1
ATOM 790 C CA . PRO A 1 98 ? -2.509 -5.989 4.207 1.00 90.12 98 PRO A CA 1
ATOM 791 C C . PRO A 1 98 ? -4.025 -5.737 4.170 1.00 90.12 98 PRO A C 1
ATOM 793 O O . PRO A 1 98 ? -4.637 -5.532 5.214 1.00 90.12 98 PRO A O 1
ATOM 796 N N . TRP A 1 99 ? -4.662 -5.813 2.996 1.00 91.19 99 TRP A N 1
ATOM 797 C CA . TRP A 1 99 ? -6.092 -5.504 2.836 1.00 91.19 99 TRP A CA 1
ATOM 798 C C . TRP A 1 99 ? -7.037 -6.488 3.533 1.00 91.19 99 TRP A C 1
ATOM 800 O O . TRP A 1 99 ? -8.169 -6.118 3.836 1.00 91.19 99 TRP A O 1
ATOM 810 N N . ASN A 1 100 ? -6.591 -7.705 3.859 1.00 93.00 100 ASN A N 1
ATOM 811 C CA . ASN A 1 100 ? -7.405 -8.642 4.637 1.00 93.00 100 ASN A CA 1
ATOM 812 C C . ASN A 1 100 ? -7.753 -8.075 6.021 1.00 93.00 100 ASN A C 1
ATOM 814 O O . ASN A 1 100 ? -8.788 -8.427 6.590 1.00 93.00 100 ASN A O 1
ATOM 818 N N . MET A 1 101 ? -6.936 -7.148 6.541 1.00 94.19 101 MET A N 1
ATOM 819 C CA . MET A 1 101 ? -7.214 -6.508 7.821 1.00 94.19 101 MET A CA 1
ATOM 820 C C . MET A 1 101 ? -8.499 -5.683 7.817 1.00 94.19 101 MET A C 1
ATOM 822 O O . MET A 1 101 ? -9.117 -5.540 8.867 1.00 94.19 101 MET A O 1
ATOM 826 N N . LEU A 1 102 ? -8.935 -5.173 6.656 1.00 94.31 102 LEU A N 1
ATOM 827 C CA . LEU A 1 102 ? -10.122 -4.319 6.542 1.00 94.31 102 LEU A CA 1
ATOM 828 C C . LEU A 1 102 ? -11.371 -4.996 7.123 1.00 94.31 102 LEU A C 1
ATOM 830 O O . LEU A 1 102 ? -12.215 -4.328 7.719 1.00 94.31 102 LEU A O 1
ATOM 834 N N . VAL A 1 103 ? -11.448 -6.327 7.024 1.00 95.19 103 VAL A N 1
ATOM 835 C CA . VAL A 1 103 ? -12.595 -7.121 7.476 1.00 95.19 103 VAL A CA 1
ATOM 836 C C . VAL A 1 103 ? -12.805 -7.049 8.989 1.00 95.19 103 VAL A C 1
ATOM 838 O O . VAL A 1 103 ? -13.949 -6.964 9.434 1.00 95.19 103 VAL A O 1
ATOM 841 N N . PHE A 1 104 ? -11.735 -7.068 9.786 1.00 96.38 104 PHE A N 1
ATOM 842 C CA . PHE A 1 104 ? -11.835 -6.924 11.244 1.00 96.38 104 PHE A CA 1
ATOM 843 C C . PHE A 1 104 ? -11.548 -5.497 11.714 1.00 96.38 104 PHE A C 1
ATOM 845 O O . PHE A 1 104 ? -12.087 -5.076 12.734 1.00 96.38 104 PHE A O 1
ATOM 852 N N . TYR A 1 105 ? -10.771 -4.717 10.962 1.00 96.88 105 TYR A N 1
ATOM 853 C CA . TYR A 1 105 ? -10.479 -3.325 11.291 1.00 96.88 105 TYR A CA 1
ATOM 854 C C . TYR A 1 105 ? -11.738 -2.448 11.222 1.00 96.88 105 TYR A C 1
ATOM 856 O O . TYR A 1 105 ? -11.933 -1.611 12.098 1.00 96.88 105 TYR A O 1
ATOM 864 N N . GLN A 1 106 ? -12.677 -2.711 10.299 1.00 96.81 106 GLN A N 1
ATOM 865 C CA . GLN A 1 106 ? -14.012 -2.084 10.343 1.00 96.81 106 GLN A CA 1
ATOM 866 C C . GLN A 1 106 ? -14.746 -2.356 11.670 1.00 96.81 106 GLN A C 1
ATOM 868 O O . GLN A 1 106 ? -15.390 -1.470 12.226 1.00 96.81 106 GLN A O 1
ATOM 873 N N . GLY A 1 107 ? -14.612 -3.568 12.219 1.00 97.06 107 GLY A N 1
ATOM 874 C CA . GLY A 1 107 ? -15.203 -3.942 13.500 1.00 97.06 107 GLY A CA 1
ATOM 875 C C . GLY A 1 107 ? -14.528 -3.218 14.665 1.00 97.06 107 GLY A C 1
ATOM 876 O O . GLY A 1 107 ? -15.211 -2.693 15.544 1.00 97.06 107 GLY A O 1
ATOM 877 N N . MET A 1 108 ? -13.198 -3.086 14.618 1.00 98.06 108 MET A N 1
ATOM 878 C CA . MET A 1 108 ? -12.434 -2.266 15.563 1.00 98.06 108 MET A CA 1
ATOM 879 C C . MET A 1 108 ? -12.856 -0.792 15.513 1.00 98.06 108 MET A C 1
ATOM 881 O O . MET A 1 108 ? -13.035 -0.195 16.567 1.00 98.06 108 MET A O 1
ATOM 885 N N . LEU A 1 109 ? -13.083 -0.214 14.329 1.00 97.62 109 LEU A N 1
ATOM 886 C CA . LEU A 1 109 ? -13.566 1.166 14.178 1.00 97.62 109 LEU A CA 1
ATOM 887 C C . LEU A 1 109 ? -14.951 1.366 14.810 1.00 97.62 109 LEU A C 1
ATOM 889 O O . LEU A 1 109 ? -15.169 2.342 15.530 1.00 97.62 109 LEU A O 1
ATOM 893 N N . LEU A 1 110 ? -15.879 0.428 14.599 1.00 97.62 110 LEU A N 1
ATOM 894 C CA . LEU A 1 110 ? -17.207 0.485 15.218 1.00 97.62 110 LEU A CA 1
ATOM 895 C C . LEU A 1 110 ? -17.123 0.353 16.746 1.00 97.62 110 LEU A C 1
ATOM 897 O O . LEU A 1 110 ? -17.741 1.137 17.469 1.00 97.62 110 LEU A O 1
ATOM 901 N N . LEU A 1 111 ? -16.310 -0.582 17.250 1.00 98.00 111 LEU A N 1
ATOM 902 C CA . LEU A 1 111 ? -16.045 -0.722 18.684 1.00 98.00 111 LEU A CA 1
ATOM 903 C C . LEU A 1 111 ? -15.372 0.526 19.261 1.00 98.00 111 LEU A C 1
ATOM 905 O O . LEU A 1 111 ? -15.711 0.932 20.370 1.00 98.00 111 LEU A O 1
ATOM 909 N N . ALA A 1 112 ? -14.471 1.167 18.515 1.00 98.00 112 ALA A N 1
ATOM 910 C CA . ALA A 1 112 ? -13.842 2.421 18.905 1.00 98.00 112 ALA A CA 1
ATOM 911 C C . ALA A 1 112 ? -14.867 3.554 19.023 1.00 98.00 112 ALA A C 1
ATOM 913 O O . ALA A 1 112 ? -14.827 4.309 19.992 1.00 98.00 112 ALA A O 1
ATOM 914 N N . GLY A 1 113 ? -15.838 3.625 18.108 1.00 96.50 113 GLY A N 1
ATOM 915 C CA . GLY A 1 113 ? -16.976 4.540 18.212 1.00 96.50 113 GLY A CA 1
ATOM 916 C C . GLY A 1 113 ? -17.818 4.292 19.469 1.00 96.50 113 GLY A C 1
ATOM 917 O O . GLY A 1 113 ? -18.115 5.230 20.214 1.00 96.50 113 GLY A O 1
ATOM 918 N N . CYS A 1 114 ? -18.145 3.027 19.765 1.00 95.25 114 CYS A N 1
ATOM 919 C CA . CYS A 1 114 ? -18.834 2.656 21.006 1.00 95.25 114 CYS A CA 1
ATOM 920 C C . CYS A 1 114 ? -18.018 3.035 22.251 1.00 95.25 114 CYS A C 1
ATOM 922 O O . CYS A 1 114 ? -18.567 3.593 23.203 1.00 95.25 114 CYS A O 1
ATOM 924 N N . GLY A 1 115 ? -16.710 2.776 22.233 1.00 95.38 115 GLY A N 1
ATOM 925 C CA . GLY A 1 115 ? -15.792 3.115 23.313 1.00 95.38 115 GLY A CA 1
ATOM 926 C C . GLY A 1 115 ? -15.700 4.621 23.549 1.00 95.38 115 GLY A C 1
ATOM 927 O O . GLY A 1 115 ? -15.869 5.076 24.678 1.00 95.38 115 GLY A O 1
ATOM 928 N N . ALA A 1 116 ? -15.529 5.412 22.490 1.00 95.69 116 ALA A N 1
ATOM 929 C CA . ALA A 1 116 ? -15.517 6.871 22.556 1.00 95.69 116 ALA A CA 1
ATOM 930 C C . ALA A 1 116 ? -16.822 7.421 23.154 1.00 95.69 116 ALA A C 1
ATOM 932 O O . ALA A 1 116 ? -16.793 8.249 24.068 1.00 95.69 116 ALA A O 1
ATOM 933 N N . ALA A 1 117 ? -17.973 6.907 22.710 1.00 92.81 117 ALA A N 1
ATOM 934 C CA . ALA A 1 117 ? -19.272 7.300 23.248 1.00 92.81 117 ALA A CA 1
ATOM 935 C C . ALA A 1 117 ? -19.421 6.933 24.734 1.00 92.81 117 ALA A C 1
ATOM 937 O O . ALA A 1 117 ? -19.933 7.731 25.522 1.00 92.81 117 ALA A O 1
ATOM 938 N N . ALA A 1 118 ? -18.974 5.742 25.137 1.00 91.06 118 ALA A N 1
ATOM 939 C CA . ALA A 1 118 ? -19.005 5.315 26.531 1.00 91.06 118 ALA A CA 1
ATOM 940 C C . ALA A 1 118 ? -18.084 6.168 27.417 1.00 91.06 118 ALA A C 1
ATOM 942 O O . ALA A 1 118 ? -18.463 6.506 28.541 1.00 91.06 118 ALA A O 1
ATOM 943 N N . LEU A 1 119 ? -16.916 6.556 26.898 1.00 91.56 119 LEU A N 1
ATOM 944 C CA . LEU A 1 119 ? -15.929 7.389 27.580 1.00 91.56 119 LEU A CA 1
ATOM 945 C C . LEU A 1 119 ? -16.516 8.775 27.870 1.00 91.56 119 LEU A C 1
ATOM 947 O O . LEU A 1 119 ? -16.552 9.193 29.024 1.00 91.56 119 LEU A O 1
ATOM 951 N N . VAL A 1 120 ? -17.094 9.442 26.866 1.00 91.50 120 VAL A N 1
ATOM 952 C CA . VAL A 1 120 ? -17.757 10.748 27.055 1.00 91.50 120 VAL A CA 1
ATOM 953 C C . VAL A 1 120 ? -18.915 10.653 28.053 1.00 91.50 120 VAL A C 1
ATOM 955 O O . VAL A 1 120 ? -19.039 11.502 28.932 1.00 91.50 120 VAL A O 1
ATOM 958 N N . ARG A 1 121 ? -19.736 9.595 27.988 1.00 87.56 121 ARG A N 1
ATOM 959 C CA . ARG A 1 121 ? -20.850 9.394 28.936 1.00 87.56 121 ARG A CA 1
ATOM 960 C C . ARG A 1 121 ? -20.392 9.095 30.366 1.00 87.56 121 ARG A C 1
ATOM 962 O O . ARG A 1 121 ? -21.175 9.278 31.294 1.00 87.56 121 ARG A O 1
ATOM 969 N N . MET A 1 122 ? -19.163 8.612 30.569 1.00 85.56 122 MET A N 1
ATOM 970 C CA . MET A 1 122 ? -18.607 8.416 31.912 1.00 85.56 122 MET A CA 1
ATOM 971 C C . MET A 1 122 ? -18.279 9.734 32.608 1.00 85.56 122 MET A C 1
ATOM 973 O O . MET A 1 122 ? -18.406 9.811 33.832 1.00 85.56 122 MET A O 1
ATOM 977 N N . ALA A 1 123 ? -17.939 10.783 31.857 1.00 84.81 123 ALA A N 1
ATOM 978 C CA . ALA A 1 123 ? -17.901 12.127 32.407 1.00 84.81 123 ALA A CA 1
ATOM 979 C C . ALA A 1 123 ? -19.329 12.599 32.694 1.00 84.81 123 ALA A C 1
ATOM 981 O O . ALA A 1 123 ? -20.068 13.034 31.811 1.00 84.81 123 ALA A O 1
ATOM 982 N N . ARG A 1 124 ? -19.711 12.516 33.972 1.00 77.19 124 ARG A N 1
ATOM 983 C CA . ARG A 1 124 ? -21.028 12.946 34.462 1.00 77.19 124 ARG A CA 1
ATOM 984 C C . ARG A 1 124 ? -21.261 14.452 34.293 1.00 77.19 124 ARG A C 1
ATOM 986 O O . ARG A 1 124 ? -22.406 14.888 34.293 1.00 77.19 124 ARG A O 1
ATOM 993 N N . TRP A 1 125 ? -20.196 15.249 34.198 1.00 84.75 125 TRP A N 1
ATOM 994 C CA . TRP A 1 125 ? -20.256 16.711 34.178 1.00 84.75 125 TRP A CA 1
ATOM 995 C C . TRP A 1 125 ? -19.926 17.240 32.778 1.00 84.75 125 TRP A C 1
ATOM 997 O O . TRP A 1 125 ? -18.858 16.951 32.240 1.00 84.75 125 TRP A O 1
ATOM 1007 N N . LYS A 1 126 ? -20.812 18.075 32.214 1.00 84.94 126 LYS A N 1
ATOM 1008 C CA . LYS A 1 126 ? -20.617 18.740 30.911 1.00 84.94 126 LYS A CA 1
ATOM 1009 C C . LYS A 1 126 ? -19.251 19.429 30.738 1.00 84.94 126 LYS A C 1
ATOM 1011 O O . LYS A 1 126 ? -18.657 19.244 29.678 1.00 84.94 126 LYS A O 1
ATOM 1016 N N . PRO A 1 127 ? -18.694 20.152 31.732 1.00 88.12 127 PRO A N 1
ATOM 1017 C CA . PRO A 1 127 ? -17.368 20.749 31.571 1.00 88.12 127 PRO A CA 1
ATOM 1018 C C . PRO A 1 127 ? -16.240 19.717 31.431 1.00 88.12 127 PRO A C 1
ATOM 1020 O O . PRO A 1 127 ? -15.236 20.036 30.812 1.00 88.12 127 PRO A O 1
ATOM 1023 N N . LEU A 1 128 ? -16.399 18.481 31.926 1.00 87.12 128 LEU A N 1
ATOM 1024 C CA . LEU A 1 128 ? -15.440 17.392 31.684 1.00 87.12 128 LEU A CA 1
ATOM 1025 C C . LEU A 1 128 ? -15.644 16.711 30.322 1.00 87.12 128 LEU A C 1
ATOM 1027 O O . LEU A 1 128 ? -14.696 16.174 29.756 1.00 87.12 128 LEU A O 1
ATOM 1031 N N . GLN A 1 129 ? -16.850 16.768 29.752 1.00 90.44 129 GLN A N 1
ATOM 1032 C CA . GLN A 1 129 ? -17.113 16.226 28.414 1.00 90.44 129 GLN A CA 1
ATOM 1033 C C . GLN A 1 129 ? -16.435 17.045 27.313 1.00 90.44 129 GLN A C 1
ATOM 1035 O O . GLN A 1 129 ? -16.000 16.469 26.317 1.00 90.44 129 GLN A O 1
ATOM 1040 N N . ALA A 1 130 ? -16.310 18.364 27.488 1.00 91.31 130 ALA A N 1
ATOM 1041 C CA . ALA A 1 130 ? -15.649 19.246 26.528 1.00 91.31 130 ALA A CA 1
ATOM 1042 C C . ALA A 1 130 ? -14.178 18.858 26.250 1.00 91.31 130 ALA A C 1
ATOM 1044 O O . ALA A 1 130 ? -13.871 18.570 25.092 1.00 91.31 130 ALA A O 1
ATOM 1045 N N . PRO A 1 131 ? -13.273 18.756 27.249 1.00 91.94 131 PRO A N 1
ATOM 1046 C CA . PRO A 1 131 ? -11.890 18.349 27.007 1.00 91.94 131 PRO A CA 1
ATOM 1047 C C . PRO A 1 131 ? -11.783 16.910 26.490 1.00 91.94 131 PRO A C 1
ATOM 1049 O O . PRO A 1 131 ? -10.930 16.630 25.653 1.00 91.94 131 PRO A O 1
ATOM 1052 N N . MET A 1 132 ? -12.667 15.997 26.910 1.00 91.94 132 MET A N 1
ATOM 1053 C CA . MET A 1 132 ? -12.687 14.624 26.385 1.00 91.94 132 MET A CA 1
ATOM 1054 C C . MET A 1 132 ? -13.084 14.582 24.910 1.00 91.94 132 MET A C 1
ATOM 1056 O O . MET A 1 132 ? -12.457 13.885 24.117 1.00 91.94 132 MET A O 1
ATOM 1060 N N . THR A 1 133 ? -14.094 15.360 24.525 1.00 93.06 133 THR A N 1
ATOM 1061 C CA . THR A 1 133 ? -14.514 15.488 23.126 1.00 93.06 133 THR A CA 1
ATOM 1062 C C . THR A 1 133 ? -13.411 16.138 22.297 1.00 93.06 133 THR A C 1
ATOM 1064 O O . THR A 1 133 ? -13.100 15.650 21.215 1.00 93.06 133 THR A O 1
ATOM 1067 N N . ALA A 1 134 ? -12.756 17.177 22.821 1.00 94.38 134 ALA A N 1
ATOM 1068 C CA . ALA A 1 134 ? -11.613 17.807 22.168 1.00 94.38 134 ALA A CA 1
ATOM 1069 C C . ALA A 1 134 ? -10.451 16.817 21.960 1.00 94.38 134 ALA A C 1
ATOM 1071 O O . ALA A 1 134 ? -9.872 16.779 20.878 1.00 94.38 134 ALA A O 1
ATOM 1072 N N . LEU A 1 135 ? -10.154 15.964 22.948 1.00 95.19 135 LEU A N 1
ATOM 1073 C CA . LEU A 1 135 ? -9.135 14.919 22.830 1.00 95.19 135 LEU A CA 1
ATOM 1074 C C . LEU A 1 135 ? -9.499 13.871 21.765 1.00 95.19 135 LEU A C 1
ATOM 1076 O O . LEU A 1 135 ? -8.641 13.475 20.977 1.00 95.19 135 LEU A O 1
ATOM 1080 N N . LEU A 1 136 ? -10.765 13.449 21.701 1.00 96.19 136 LEU A N 1
ATOM 1081 C CA .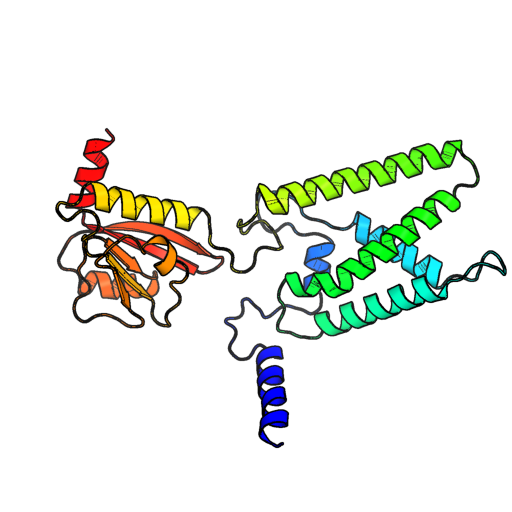 LEU A 1 136 ? -11.251 12.535 20.662 1.00 96.19 136 LEU A CA 1
ATOM 1082 C C . LEU A 1 136 ? -11.148 13.160 19.264 1.00 96.19 136 LEU A C 1
ATOM 1084 O O . LEU A 1 136 ? -10.708 12.490 18.332 1.00 96.19 136 LEU A O 1
ATOM 1088 N N . LEU A 1 137 ? -11.493 14.443 19.121 1.00 96.31 137 LEU A N 1
ATOM 1089 C CA . LEU A 1 137 ? -11.342 15.184 17.866 1.00 96.31 137 LEU A CA 1
ATOM 1090 C C . LEU A 1 137 ? -9.871 15.331 17.464 1.00 96.31 137 LEU A C 1
ATOM 1092 O O . LEU A 1 137 ? -9.545 15.151 16.294 1.00 96.31 137 LEU A O 1
ATOM 1096 N N . ALA A 1 138 ? -8.974 15.592 18.417 1.00 97.19 138 ALA A N 1
ATOM 1097 C CA . ALA A 1 138 ? -7.537 15.623 18.161 1.00 97.19 138 ALA A CA 1
ATOM 1098 C C . ALA A 1 138 ? -7.017 14.252 17.696 1.00 97.19 138 ALA A C 1
ATOM 1100 O O . ALA A 1 138 ? -6.254 14.176 16.733 1.00 97.19 138 ALA A O 1
ATOM 1101 N N . GLY A 1 139 ? -7.479 13.161 18.318 1.00 97.12 139 GLY A N 1
ATOM 1102 C CA . GLY A 1 139 ? -7.183 11.795 17.879 1.00 97.12 139 GLY A CA 1
ATOM 1103 C C . GLY A 1 139 ? -7.702 11.503 16.467 1.00 97.12 139 GLY A C 1
ATOM 1104 O O . GLY A 1 139 ? -6.973 10.950 15.647 1.00 97.12 139 GLY A O 1
ATOM 1105 N N . ALA A 1 140 ? -8.924 11.931 16.146 1.00 96.75 140 ALA A N 1
ATOM 1106 C CA . ALA A 1 140 ? -9.493 11.795 14.807 1.00 96.75 140 ALA A CA 1
ATOM 1107 C C . ALA A 1 140 ? -8.718 12.615 13.761 1.00 96.75 140 ALA A C 1
ATOM 1109 O O . ALA A 1 140 ? -8.438 12.108 12.679 1.00 96.75 140 ALA A O 1
ATOM 1110 N N . ALA A 1 141 ? -8.311 13.846 14.087 1.00 97.88 141 ALA A N 1
ATOM 1111 C CA . ALA A 1 141 ? -7.481 14.679 13.216 1.00 97.88 141 ALA A CA 1
ATOM 1112 C C . ALA A 1 141 ? -6.095 14.056 12.980 1.00 97.88 141 ALA A C 1
ATOM 1114 O O . ALA A 1 141 ? -5.596 14.050 11.854 1.00 97.88 141 ALA A O 1
ATOM 1115 N N . PHE A 1 142 ? -5.494 13.469 14.019 1.00 97.38 142 PHE A N 1
ATOM 1116 C CA . PHE A 1 142 ? -4.252 12.710 13.899 1.00 97.38 142 PHE A CA 1
ATOM 1117 C C . PHE A 1 142 ? -4.401 11.518 12.939 1.00 97.38 142 PHE A C 1
ATOM 1119 O O . PHE A 1 142 ? -3.581 11.363 12.032 1.00 97.38 142 PHE A O 1
ATOM 1126 N N . LEU A 1 143 ? -5.463 10.718 13.083 1.00 97.00 143 LEU A N 1
ATOM 1127 C CA . LEU A 1 143 ? -5.754 9.590 12.189 1.00 97.00 143 LEU A CA 1
ATOM 1128 C C . LEU A 1 143 ? -6.080 10.047 10.760 1.00 97.00 143 LEU A C 1
ATOM 1130 O O . LEU A 1 143 ? -5.650 9.418 9.796 1.00 97.00 143 LEU A O 1
ATOM 1134 N N . ALA A 1 144 ? -6.778 11.173 10.595 1.00 97.00 144 ALA A N 1
ATOM 1135 C CA . ALA A 1 144 ? -7.038 11.762 9.285 1.00 97.00 144 ALA A CA 1
ATOM 1136 C C . ALA A 1 144 ? -5.733 12.167 8.586 1.00 97.00 144 ALA A C 1
ATOM 1138 O O . ALA A 1 144 ? -5.567 11.907 7.395 1.00 97.00 144 ALA A O 1
ATOM 1139 N N . ASN A 1 145 ? -4.771 12.726 9.326 1.00 97.12 145 ASN A N 1
ATOM 1140 C CA . ASN A 1 145 ? -3.443 13.017 8.794 1.00 97.12 145 ASN A CA 1
ATOM 1141 C C . ASN A 1 145 ? -2.673 11.735 8.426 1.00 97.12 145 ASN A C 1
ATOM 1143 O O . ASN A 1 145 ? -2.064 11.692 7.361 1.00 97.12 145 ASN A O 1
ATOM 1147 N N . GLN A 1 146 ? -2.730 10.676 9.246 1.00 96.00 146 GLN A N 1
ATOM 1148 C CA . GLN A 1 146 ? -2.158 9.363 8.893 1.00 96.00 146 GLN A CA 1
ATOM 1149 C C . GLN A 1 146 ? -2.772 8.832 7.590 1.00 96.00 146 GLN A C 1
ATOM 1151 O O . GLN A 1 146 ? -2.053 8.480 6.658 1.00 96.00 146 GLN A O 1
ATOM 1156 N N . SER A 1 147 ? -4.099 8.871 7.472 1.00 95.25 147 SER A N 1
ATOM 1157 C CA . SER A 1 147 ? -4.811 8.461 6.261 1.00 95.25 147 SER A CA 1
ATOM 1158 C C . SER A 1 147 ? -4.410 9.300 5.043 1.00 95.25 147 SER A C 1
ATOM 1160 O O . SER A 1 147 ? -4.124 8.749 3.979 1.00 95.25 147 SER A O 1
ATOM 1162 N N . TRP A 1 148 ? -4.299 10.623 5.191 1.00 97.19 148 TRP A N 1
ATOM 1163 C CA . TRP A 1 148 ? -3.856 11.504 4.111 1.00 97.19 148 TRP A CA 1
ATOM 1164 C C . TRP A 1 148 ? -2.425 11.186 3.657 1.00 97.19 148 TRP A C 1
ATOM 1166 O O . TRP A 1 148 ? -2.164 11.045 2.460 1.00 97.19 148 TRP A O 1
ATOM 1176 N N . LEU A 1 149 ? -1.499 11.002 4.604 1.00 95.75 149 LEU A N 1
ATOM 1177 C CA . LEU A 1 149 ? -0.126 10.608 4.298 1.00 95.75 149 LEU A CA 1
ATOM 1178 C C . LEU A 1 149 ? -0.098 9.282 3.533 1.00 95.75 149 LEU A C 1
ATOM 1180 O O . LEU A 1 149 ? 0.609 9.183 2.531 1.00 95.75 149 LEU A O 1
ATOM 1184 N N . GLY A 1 150 ? -0.867 8.288 3.981 1.00 93.62 150 GLY A N 1
ATOM 1185 C CA . GLY A 1 150 ? -0.903 6.954 3.384 1.00 93.62 150 GLY A CA 1
ATOM 1186 C C . GLY A 1 150 ? -1.474 6.948 1.972 1.00 93.62 150 GLY A C 1
ATOM 1187 O O . GLY A 1 150 ? -0.906 6.311 1.093 1.00 93.62 150 GLY A O 1
ATOM 1188 N N . ASN A 1 151 ? -2.556 7.690 1.735 1.00 93.38 151 ASN A N 1
ATOM 1189 C CA . ASN A 1 151 ? -3.272 7.662 0.459 1.00 93.38 151 ASN A CA 1
ATOM 1190 C C . ASN A 1 151 ? -2.698 8.613 -0.597 1.00 93.38 151 ASN A C 1
ATOM 1192 O O . ASN A 1 151 ? -2.815 8.325 -1.784 1.00 93.38 151 ASN A O 1
ATOM 1196 N N . PHE A 1 152 ? -2.084 9.731 -0.196 1.00 92.94 152 PHE A N 1
ATOM 1197 C CA . PHE A 1 152 ? -1.672 10.772 -1.146 1.00 92.94 152 PHE A CA 1
ATOM 1198 C C . PHE A 1 152 ? -0.162 10.990 -1.201 1.00 92.94 152 PHE A C 1
ATOM 1200 O O . PHE A 1 152 ? 0.393 11.145 -2.285 1.00 92.94 152 PHE A O 1
ATOM 1207 N N . LYS A 1 153 ? 0.530 10.990 -0.056 1.00 92.25 153 LYS A N 1
ATOM 1208 C CA . LYS A 1 153 ? 1.972 11.290 -0.017 1.00 92.25 153 LYS A CA 1
ATOM 1209 C C . LYS A 1 153 ? 2.847 10.045 -0.176 1.00 92.25 153 LYS A C 1
ATOM 1211 O O . LYS A 1 153 ? 3.899 10.113 -0.803 1.00 92.25 153 LYS A O 1
ATOM 1216 N N . TYR A 1 154 ? 2.407 8.918 0.378 1.00 91.31 154 TYR A N 1
ATOM 1217 C CA . TYR A 1 154 ? 3.132 7.645 0.413 1.00 91.31 154 TYR A CA 1
ATOM 1218 C C . TYR A 1 154 ? 2.320 6.500 -0.221 1.00 91.31 154 TYR A C 1
ATOM 1220 O O . TYR A 1 154 ? 2.474 5.343 0.161 1.00 91.31 154 TYR A O 1
ATOM 1228 N N . ALA A 1 155 ? 1.465 6.813 -1.201 1.00 90.19 155 ALA A N 1
ATOM 1229 C CA . ALA A 1 155 ? 0.499 5.884 -1.804 1.00 90.19 155 ALA A CA 1
ATOM 1230 C C . ALA A 1 155 ? 1.116 4.580 -2.339 1.00 90.19 155 ALA A C 1
ATOM 1232 O O . ALA A 1 155 ? 0.554 3.504 -2.166 1.00 90.19 155 ALA A O 1
ATOM 1233 N N . ALA A 1 156 ? 2.292 4.679 -2.963 1.00 88.69 156 ALA A N 1
ATOM 1234 C CA . ALA A 1 156 ? 3.042 3.548 -3.516 1.00 88.69 156 ALA A CA 1
ATOM 1235 C C . ALA A 1 156 ? 4.465 3.449 -2.936 1.00 88.69 156 ALA A C 1
ATOM 1237 O O . ALA A 1 156 ? 5.342 2.807 -3.511 1.00 88.69 156 ALA A O 1
ATOM 1238 N N . ASP A 1 157 ? 4.720 4.127 -1.816 1.00 87.88 157 ASP A N 1
ATOM 1239 C CA . ASP A 1 157 ? 6.040 4.178 -1.193 1.00 87.88 157 ASP A CA 1
ATOM 1240 C C . ASP A 1 157 ? 6.221 3.016 -0.209 1.00 87.88 157 ASP A C 1
ATOM 1242 O O . ASP A 1 157 ? 5.349 2.751 0.614 1.00 87.88 157 ASP A O 1
ATOM 1246 N N . VAL A 1 158 ? 7.380 2.355 -0.241 1.00 86.00 158 VAL A N 1
ATOM 1247 C CA . VAL A 1 158 ? 7.716 1.214 0.639 1.00 86.00 158 VAL A CA 1
ATOM 1248 C C . VAL A 1 158 ? 7.686 1.561 2.133 1.00 86.00 158 VAL A C 1
ATOM 1250 O O . VAL A 1 158 ? 7.621 0.669 2.974 1.00 86.00 158 VAL A O 1
ATOM 1253 N N . ARG A 1 159 ? 7.742 2.853 2.480 1.00 88.31 159 ARG A N 1
ATOM 1254 C CA . ARG A 1 159 ? 7.619 3.348 3.857 1.00 88.31 159 ARG A CA 1
ATOM 1255 C C . ARG A 1 159 ? 6.189 3.288 4.385 1.00 88.31 159 ARG A C 1
ATOM 1257 O O . ARG A 1 159 ? 6.010 3.401 5.595 1.00 88.31 159 ARG A O 1
ATOM 1264 N N . ASN A 1 160 ? 5.189 3.171 3.512 1.00 91.62 160 ASN A N 1
ATOM 1265 C CA . ASN A 1 160 ? 3.796 2.997 3.898 1.00 91.62 160 ASN A CA 1
ATOM 1266 C C . ASN A 1 160 ? 3.528 1.508 4.197 1.00 91.62 160 ASN A C 1
ATOM 1268 O O . ASN A 1 160 ? 3.669 0.679 3.296 1.00 91.62 160 ASN A O 1
ATOM 1272 N N . PRO A 1 161 ? 3.112 1.151 5.427 1.00 90.06 161 PRO A N 1
ATOM 1273 C CA . PRO A 1 161 ? 2.910 -0.238 5.846 1.00 90.06 161 PRO A CA 1
ATOM 1274 C C . PRO A 1 161 ? 1.854 -0.993 5.034 1.00 90.06 161 PRO A C 1
ATOM 1276 O O . PRO A 1 161 ? 1.841 -2.222 5.043 1.00 90.06 161 PRO A O 1
ATOM 1279 N N . TYR A 1 162 ? 0.963 -0.275 4.352 1.00 90.00 162 TYR A N 1
ATOM 1280 C CA . TYR A 1 162 ? -0.127 -0.855 3.576 1.00 90.00 162 TYR A CA 1
ATOM 1281 C C . TYR A 1 162 ? 0.256 -1.123 2.110 1.00 90.00 162 TYR A C 1
ATOM 1283 O O . TYR A 1 162 ? -0.506 -1.757 1.376 1.00 90.00 162 TYR A O 1
ATOM 1291 N N . VAL A 1 163 ? 1.436 -0.672 1.667 1.00 87.12 163 VAL A N 1
ATOM 1292 C CA . VAL A 1 163 ? 1.930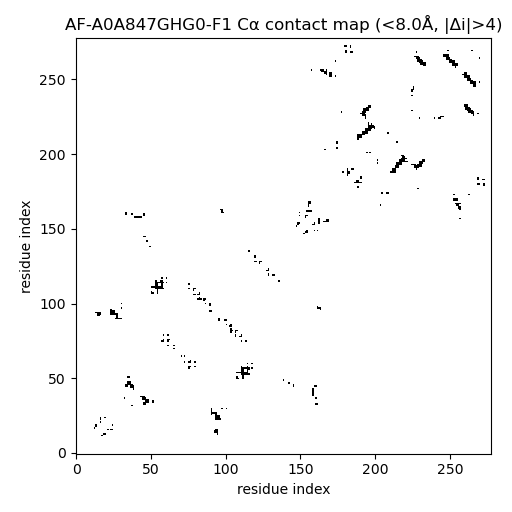 -0.910 0.307 1.00 87.12 163 VAL A CA 1
ATOM 1293 C C . VAL A 1 163 ? 2.424 -2.347 0.168 1.00 87.12 163 VAL A C 1
ATOM 1295 O O . VAL A 1 163 ? 3.300 -2.800 0.896 1.00 87.12 163 VAL A O 1
ATOM 1298 N N . TYR A 1 164 ? 1.859 -3.054 -0.810 1.00 79.62 164 TYR A N 1
ATOM 1299 C CA . TYR A 1 164 ? 2.130 -4.469 -1.058 1.00 79.62 164 TYR A CA 1
ATOM 1300 C C . TYR A 1 164 ? 2.862 -4.696 -2.387 1.00 79.62 164 TYR A C 1
ATOM 1302 O O . TYR A 1 164 ? 4.050 -4.996 -2.406 1.00 79.62 164 TYR A O 1
ATOM 1310 N N . ALA A 1 165 ? 2.167 -4.498 -3.510 1.00 77.81 165 ALA A N 1
ATOM 1311 C CA . ALA A 1 165 ? 2.692 -4.738 -4.857 1.00 77.81 165 ALA A CA 1
ATOM 1312 C C . ALA A 1 165 ? 2.466 -3.541 -5.793 1.00 77.81 165 ALA A C 1
ATOM 1314 O O . ALA A 1 165 ? 2.464 -3.698 -7.013 1.00 77.81 165 ALA A O 1
ATOM 1315 N N . HIS A 1 166 ? 2.260 -2.348 -5.225 1.00 82.06 166 HIS A N 1
ATOM 1316 C CA . HIS A 1 166 ? 2.065 -1.129 -6.005 1.00 82.06 166 HIS A CA 1
ATOM 1317 C C . HIS A 1 166 ? 3.295 -0.832 -6.865 1.00 82.06 166 HIS A C 1
ATOM 1319 O O . HIS A 1 166 ? 4.436 -0.985 -6.418 1.00 82.06 166 HIS A O 1
ATOM 1325 N N . THR A 1 167 ? 3.051 -0.378 -8.093 1.00 83.19 167 THR A N 1
ATOM 1326 C CA . THR A 1 167 ? 4.104 0.109 -8.981 1.00 83.19 167 THR A CA 1
ATOM 1327 C C . THR A 1 167 ? 4.736 1.361 -8.388 1.00 83.19 167 THR A C 1
ATOM 1329 O O . THR A 1 167 ? 4.045 2.315 -8.034 1.00 83.19 167 THR A O 1
ATOM 1332 N N . SER A 1 168 ? 6.059 1.351 -8.274 1.00 83.25 168 SER A N 1
ATOM 1333 C CA . SER A 1 168 ? 6.821 2.474 -7.741 1.00 83.25 168 SER A CA 1
ATOM 1334 C C . SER A 1 168 ? 6.742 3.681 -8.672 1.00 83.25 168 SER A C 1
ATOM 1336 O O . SER A 1 168 ? 6.802 3.549 -9.895 1.00 83.25 168 SER A O 1
ATOM 1338 N N . THR A 1 169 ? 6.727 4.885 -8.102 1.00 83.50 169 THR A N 1
ATOM 1339 C CA . THR A 1 169 ? 6.857 6.132 -8.874 1.00 83.50 169 THR A CA 1
ATOM 1340 C C . THR A 1 169 ? 8.194 6.218 -9.618 1.00 83.50 169 THR A C 1
ATOM 1342 O O . THR A 1 169 ? 8.285 6.888 -10.644 1.00 83.50 169 THR A O 1
ATOM 1345 N N . ALA A 1 170 ? 9.226 5.498 -9.161 1.00 82.31 170 ALA A N 1
ATOM 1346 C CA . ALA A 1 170 ? 10.493 5.370 -9.881 1.00 82.31 170 ALA A CA 1
ATOM 1347 C C . ALA A 1 170 ? 10.326 4.650 -11.230 1.00 82.31 170 ALA A C 1
ATOM 1349 O O . ALA A 1 170 ? 10.973 5.030 -12.204 1.00 82.31 170 ALA A O 1
ATOM 1350 N N . ALA A 1 171 ? 9.429 3.661 -11.308 1.00 87.62 171 ALA A N 1
ATOM 1351 C CA . ALA A 1 171 ? 9.128 2.969 -12.557 1.00 87.62 171 ALA A CA 1
ATOM 1352 C C . ALA A 1 171 ? 8.451 3.902 -13.572 1.00 87.62 171 ALA A C 1
ATOM 1354 O O . ALA A 1 171 ? 8.681 3.759 -14.766 1.00 87.62 171 ALA A O 1
ATOM 1355 N N . LEU A 1 172 ? 7.680 4.897 -13.117 1.00 90.12 172 LEU A N 1
ATOM 1356 C CA . LEU A 1 172 ? 7.091 5.902 -14.011 1.00 90.12 172 LEU A CA 1
ATOM 1357 C C . LEU A 1 172 ? 8.159 6.806 -14.631 1.00 90.12 172 LEU A C 1
ATOM 1359 O O . LEU A 1 172 ? 8.135 7.036 -15.830 1.00 90.12 172 LEU A O 1
ATOM 1363 N N . ARG A 1 173 ? 9.163 7.231 -13.853 1.00 90.81 173 ARG A N 1
ATOM 1364 C CA . ARG A 1 173 ? 10.298 8.005 -14.395 1.00 90.81 173 ARG A CA 1
ATOM 1365 C C . ARG A 1 173 ? 11.084 7.219 -15.442 1.00 90.81 173 ARG A C 1
ATOM 1367 O O . ARG A 1 173 ? 11.557 7.793 -16.415 1.00 90.81 173 ARG A O 1
ATOM 1374 N N . MET A 1 174 ? 11.224 5.912 -15.228 1.00 93.81 174 MET A N 1
ATOM 1375 C CA . MET A 1 174 ? 11.821 5.001 -16.199 1.00 93.81 174 MET A CA 1
ATOM 1376 C C . MET A 1 174 ? 10.962 4.909 -17.470 1.00 93.81 174 MET A C 1
ATOM 1378 O O . MET A 1 174 ? 11.493 4.990 -18.569 1.00 93.81 174 MET A O 1
ATOM 1382 N N . VAL A 1 175 ? 9.640 4.778 -17.338 1.00 95.06 175 VAL A N 1
ATOM 1383 C CA . VAL A 1 175 ? 8.712 4.808 -18.481 1.00 95.06 175 VAL A CA 1
ATOM 1384 C C . VAL A 1 175 ? 8.861 6.113 -19.268 1.00 95.06 175 VAL A C 1
ATOM 1386 O O . VAL A 1 175 ? 9.064 6.067 -20.480 1.00 95.06 175 VAL A O 1
ATOM 1389 N N . ASP A 1 176 ? 8.850 7.259 -18.583 1.00 95.19 176 ASP A N 1
ATOM 1390 C CA . ASP A 1 176 ? 9.046 8.574 -19.202 1.00 95.19 176 ASP A CA 1
ATOM 1391 C C . ASP A 1 176 ? 10.396 8.656 -19.920 1.00 95.19 176 ASP A C 1
ATOM 1393 O O . ASP A 1 176 ? 10.494 9.239 -21.000 1.00 95.19 176 ASP A O 1
ATOM 1397 N N . ARG A 1 177 ? 11.443 8.049 -19.345 1.00 95.00 177 ARG A N 1
ATOM 1398 C CA . ARG A 1 177 ? 12.762 7.981 -19.975 1.00 95.00 177 ARG A CA 1
ATOM 1399 C C . ARG A 1 177 ? 12.703 7.244 -21.303 1.00 95.00 177 ARG A C 1
ATOM 1401 O O . ARG A 1 177 ? 13.224 7.757 -22.284 1.00 95.00 177 ARG A O 1
ATOM 1408 N N . VAL A 1 178 ? 12.078 6.070 -21.356 1.00 96.44 178 VAL A N 1
ATOM 1409 C CA . VAL A 1 178 ? 11.979 5.293 -22.602 1.00 96.44 178 VAL A CA 1
ATOM 1410 C C . VAL A 1 178 ? 11.256 6.091 -23.687 1.00 96.44 178 VAL A C 1
ATOM 1412 O O . VAL A 1 178 ? 11.720 6.115 -24.823 1.00 96.44 178 VAL A O 1
ATOM 1415 N N . HIS A 1 179 ? 10.190 6.811 -23.330 1.00 97.19 179 HIS A N 1
ATOM 1416 C CA . HIS A 1 179 ? 9.473 7.701 -24.252 1.00 97.19 179 HIS A CA 1
ATOM 1417 C C . HIS A 1 179 ? 10.320 8.880 -24.733 1.00 97.19 179 HIS A C 1
ATOM 1419 O O . HIS A 1 179 ? 10.305 9.225 -25.911 1.00 97.19 179 HIS A O 1
ATOM 1425 N N . GLN A 1 180 ? 11.123 9.469 -23.849 1.00 96.31 180 GLN A N 1
ATOM 1426 C CA . GLN A 1 180 ? 12.069 10.520 -24.225 1.00 96.31 180 GLN A CA 1
ATOM 1427 C C . GLN A 1 180 ? 13.168 10.008 -25.164 1.00 96.31 180 GLN A C 1
ATOM 1429 O O . GLN A 1 180 ? 13.557 10.716 -26.086 1.00 96.31 180 GLN A O 1
ATOM 1434 N N . ILE A 1 181 ? 13.647 8.778 -24.961 1.00 97.00 181 ILE A N 1
ATOM 1435 C CA . ILE A 1 181 ? 14.594 8.141 -25.883 1.00 97.00 181 ILE A CA 1
ATOM 1436 C C . ILE A 1 181 ? 13.925 7.843 -27.230 1.00 97.00 181 ILE A C 1
ATOM 1438 O O . ILE A 1 181 ? 14.541 8.059 -28.271 1.00 97.00 181 ILE A O 1
ATOM 1442 N N . ALA A 1 182 ? 12.663 7.404 -27.235 1.00 97.06 182 ALA A N 1
ATOM 1443 C CA . ALA A 1 182 ? 11.905 7.199 -28.468 1.00 97.06 182 ALA A CA 1
ATOM 1444 C C . ALA A 1 182 ? 11.774 8.501 -29.277 1.00 97.06 182 ALA A C 1
ATOM 1446 O O . ALA A 1 182 ? 11.923 8.469 -30.494 1.00 97.06 182 ALA A O 1
ATOM 1447 N N . ALA A 1 183 ? 11.576 9.646 -28.614 1.00 95.56 183 ALA A N 1
ATOM 1448 C CA . ALA A 1 183 ? 11.449 10.948 -29.271 1.00 95.56 183 ALA A CA 1
ATOM 1449 C C . ALA A 1 183 ? 12.716 11.395 -30.028 1.00 95.56 183 ALA A C 1
ATOM 1451 O O . ALA A 1 183 ? 12.598 12.064 -31.050 1.00 95.56 183 ALA A O 1
ATOM 1452 N N . VAL A 1 184 ? 13.909 10.999 -29.563 1.00 95.31 184 VAL A N 1
ATOM 1453 C CA . VAL A 1 184 ? 15.196 11.307 -30.228 1.00 95.31 184 VAL A CA 1
ATOM 1454 C C . VAL A 1 184 ? 15.665 10.199 -31.177 1.00 95.31 184 VAL A C 1
ATOM 1456 O O . VAL A 1 184 ? 16.691 10.324 -31.854 1.00 95.31 184 VAL A O 1
ATOM 1459 N N . HIS A 1 185 ? 14.947 9.075 -31.216 1.00 96.50 185 HIS A N 1
ATOM 1460 C CA . HIS A 1 185 ? 15.267 7.950 -32.081 1.00 96.50 185 HIS A CA 1
ATOM 1461 C C . HIS A 1 185 ? 14.733 8.202 -33.506 1.00 96.50 185 HIS A C 1
ATOM 1463 O O . HIS A 1 185 ? 13.582 8.611 -33.649 1.00 96.50 185 HIS A O 1
ATOM 1469 N N . PRO A 1 186 ? 15.491 7.889 -34.579 1.00 94.62 186 PRO A N 1
ATOM 1470 C CA . PRO A 1 186 ? 15.041 8.108 -35.962 1.00 94.62 186 PRO A CA 1
ATOM 1471 C C . PRO A 1 186 ? 13.696 7.448 -36.305 1.00 94.62 186 PRO A C 1
ATOM 1473 O O . PRO A 1 186 ? 12.896 8.006 -37.048 1.00 94.62 186 PRO A O 1
ATOM 1476 N N . ASP A 1 187 ? 13.441 6.271 -35.730 1.00 95.56 187 ASP A N 1
ATOM 1477 C CA . ASP A 1 187 ? 12.193 5.520 -35.924 1.00 95.56 187 ASP A CA 1
ATOM 1478 C C . ASP A 1 187 ? 11.049 5.941 -34.973 1.00 95.56 187 ASP A C 1
ATOM 1480 O O . ASP A 1 187 ? 9.976 5.335 -35.006 1.00 95.56 187 ASP A O 1
ATOM 1484 N N . GLY A 1 188 ? 11.251 6.933 -34.097 1.00 96.00 188 GLY A N 1
ATOM 1485 C CA . GLY A 1 188 ? 10.234 7.398 -33.149 1.00 96.00 188 GLY A CA 1
ATOM 1486 C C . GLY A 1 188 ? 9.651 6.263 -32.295 1.00 96.00 188 GLY A C 1
ATOM 1487 O O . GLY A 1 188 ? 10.372 5.410 -31.773 1.00 96.00 188 GLY A O 1
ATOM 1488 N N . ASN A 1 189 ? 8.318 6.175 -32.243 1.00 96.19 189 ASN A N 1
ATOM 1489 C CA . ASN A 1 189 ? 7.585 5.112 -31.539 1.00 96.19 189 ASN A CA 1
ATOM 1490 C C . ASN A 1 189 ? 7.815 3.698 -32.108 1.00 96.19 189 ASN A C 1
ATOM 1492 O O . ASN A 1 189 ? 7.420 2.711 -31.489 1.00 96.19 189 ASN A O 1
ATOM 1496 N N . ARG A 1 190 ? 8.465 3.565 -33.271 1.00 96.94 190 ARG A N 1
ATOM 1497 C CA . ARG A 1 190 ? 8.875 2.273 -33.849 1.00 96.94 190 ARG A CA 1
ATOM 1498 C C . ARG A 1 190 ? 10.260 1.828 -33.380 1.00 96.94 190 ARG A C 1
ATOM 1500 O O . ARG A 1 190 ? 10.758 0.804 -33.856 1.00 96.94 190 ARG A O 1
ATOM 1507 N N . MET A 1 191 ? 10.873 2.568 -32.455 1.00 97.44 191 MET A N 1
ATOM 1508 C CA . MET A 1 191 ? 12.077 2.162 -31.739 1.00 97.44 191 MET A CA 1
ATOM 1509 C C . MET A 1 191 ? 11.890 0.771 -31.118 1.00 97.44 191 MET A C 1
ATOM 1511 O O . MET A 1 191 ? 10.887 0.489 -30.464 1.00 97.44 191 MET A O 1
ATOM 1515 N N . ILE A 1 192 ? 12.877 -0.105 -31.313 1.00 97.25 192 ILE A N 1
ATOM 1516 C CA . ILE A 1 192 ? 12.838 -1.459 -30.758 1.00 97.25 192 ILE A CA 1
ATOM 1517 C C . ILE A 1 192 ? 13.136 -1.393 -29.259 1.00 97.25 192 ILE A C 1
ATOM 1519 O O . ILE A 1 192 ? 14.228 -0.982 -28.858 1.00 97.25 192 ILE A O 1
ATOM 1523 N N . VAL A 1 193 ? 12.187 -1.859 -28.449 1.00 97.50 193 VAL A N 1
ATOM 1524 C CA . VAL A 1 193 ? 12.329 -2.010 -26.996 1.00 97.50 193 VAL A CA 1
ATOM 1525 C C . VAL A 1 193 ? 12.178 -3.480 -26.632 1.00 97.50 193 VAL A C 1
ATOM 1527 O O . VAL A 1 193 ? 11.249 -4.147 -27.085 1.00 97.50 193 VAL A O 1
ATOM 1530 N N . ARG A 1 194 ? 13.067 -4.012 -25.793 1.00 96.94 194 ARG A N 1
ATOM 1531 C CA . ARG A 1 194 ? 12.971 -5.395 -25.305 1.00 96.94 194 ARG A CA 1
ATOM 1532 C C . ARG A 1 194 ? 12.848 -5.436 -23.801 1.00 96.94 194 ARG A C 1
ATOM 1534 O O . ARG A 1 194 ? 13.673 -4.886 -23.084 1.00 96.94 194 ARG A O 1
ATOM 1541 N N . ILE A 1 195 ? 11.845 -6.151 -23.323 1.00 96.44 195 ILE A N 1
ATOM 1542 C CA . ILE A 1 195 ? 11.631 -6.415 -21.909 1.00 96.44 195 ILE A CA 1
ATOM 1543 C C . ILE A 1 195 ? 11.900 -7.895 -21.680 1.00 96.44 195 ILE A C 1
ATOM 1545 O O . ILE A 1 195 ? 11.199 -8.745 -22.222 1.00 96.44 195 ILE A O 1
ATOM 1549 N N . ILE A 1 196 ? 12.928 -8.209 -20.898 1.00 95.19 196 ILE A N 1
ATOM 1550 C CA . ILE A 1 196 ? 13.401 -9.577 -20.680 1.00 95.19 196 ILE A CA 1
ATOM 1551 C C . ILE A 1 196 ? 13.283 -9.897 -19.191 1.00 95.19 196 ILE A C 1
ATOM 1553 O O . ILE A 1 196 ? 14.109 -9.475 -18.377 1.00 95.19 196 ILE A O 1
ATOM 1557 N N . ARG A 1 197 ? 12.236 -10.643 -18.823 1.00 92.31 197 ARG A N 1
ATOM 1558 C CA . ARG A 1 197 ? 12.002 -11.099 -17.445 1.00 92.31 197 ARG A CA 1
ATOM 1559 C C . ARG A 1 197 ? 11.669 -12.587 -17.439 1.00 92.31 197 ARG A C 1
ATOM 1561 O O . ARG A 1 197 ? 10.530 -12.951 -17.748 1.00 92.31 197 ARG A O 1
ATOM 1568 N N . PRO A 1 198 ? 12.632 -13.443 -17.058 1.00 84.38 198 PRO A N 1
ATOM 1569 C CA . PRO A 1 198 ? 12.369 -14.846 -16.791 1.00 84.38 198 PRO A CA 1
ATOM 1570 C C . PRO A 1 198 ? 11.201 -14.983 -15.807 1.00 84.38 198 PRO A C 1
ATOM 1572 O O . PRO A 1 198 ? 11.190 -14.341 -14.759 1.00 84.38 198 PRO A O 1
ATOM 1575 N N . GLY A 1 199 ? 10.174 -15.749 -16.177 1.00 80.06 199 GLY A N 1
ATOM 1576 C CA . GLY A 1 199 ? 8.955 -15.899 -15.368 1.00 80.06 199 GLY A CA 1
ATOM 1577 C C . GLY A 1 199 ? 7.865 -14.840 -15.594 1.00 80.06 199 GLY A C 1
ATOM 1578 O O . GLY A 1 199 ? 6.819 -14.915 -14.959 1.00 80.06 199 GLY A O 1
ATOM 1579 N N . GLY A 1 200 ? 8.060 -13.882 -16.509 1.00 84.00 200 GLY A N 1
ATOM 1580 C CA . GLY A 1 200 ? 6.996 -12.986 -16.989 1.00 84.00 200 GLY A CA 1
ATOM 1581 C C . GLY A 1 200 ? 6.602 -11.845 -16.046 1.00 84.00 200 GLY A C 1
ATOM 1582 O O . GLY A 1 200 ? 5.591 -11.179 -16.266 1.00 84.00 200 GLY A O 1
ATOM 1583 N N . ASP A 1 201 ? 7.399 -11.581 -15.010 1.00 84.31 201 ASP A N 1
ATOM 1584 C CA . ASP A 1 201 ? 7.132 -10.517 -14.040 1.00 84.31 201 ASP A CA 1
ATOM 1585 C C . ASP A 1 201 ? 7.605 -9.141 -14.546 1.00 84.31 201 ASP A C 1
ATOM 1587 O O . ASP A 1 201 ? 8.595 -8.582 -14.063 1.00 84.31 201 ASP A O 1
ATOM 1591 N N . TYR A 1 202 ? 6.922 -8.633 -15.576 1.00 88.12 202 TYR A N 1
ATOM 1592 C CA . TYR A 1 202 ? 7.137 -7.308 -16.177 1.00 88.12 202 TYR A CA 1
ATOM 1593 C C . TYR A 1 202 ? 5.884 -6.417 -16.185 1.00 88.12 202 TYR A C 1
ATOM 1595 O O . TYR A 1 202 ? 5.927 -5.291 -16.680 1.00 88.12 202 TYR A O 1
ATOM 1603 N N . TRP A 1 203 ? 4.747 -6.879 -15.660 1.00 88.81 203 TRP A N 1
ATOM 1604 C CA . TRP A 1 203 ? 3.575 -6.014 -15.497 1.00 88.81 203 TRP A CA 1
ATOM 1605 C C . TRP A 1 203 ? 3.859 -4.914 -14.458 1.00 88.81 203 TRP A C 1
ATOM 1607 O O . TRP A 1 203 ? 4.457 -5.209 -13.421 1.00 88.81 203 TRP A O 1
ATOM 1617 N N . PRO A 1 204 ? 3.430 -3.655 -14.686 1.00 92.44 204 PRO A N 1
ATOM 1618 C CA . PRO A 1 204 ? 2.480 -3.192 -15.709 1.00 92.44 204 PRO A CA 1
ATOM 1619 C C . PRO A 1 204 ? 3.094 -2.577 -16.985 1.00 92.44 204 PRO A C 1
ATOM 1621 O O . PRO A 1 204 ? 2.399 -1.862 -17.703 1.00 92.44 204 PRO A O 1
ATOM 1624 N N . LEU A 1 205 ? 4.369 -2.829 -17.300 1.00 93.81 205 LEU A N 1
ATOM 1625 C CA . LEU A 1 205 ? 5.051 -2.193 -18.440 1.00 93.81 205 LEU A CA 1
ATOM 1626 C C . LEU A 1 205 ? 4.323 -2.307 -19.796 1.00 93.81 205 LEU A C 1
ATOM 1628 O O . LEU A 1 205 ? 4.350 -1.324 -20.535 1.00 93.81 205 LEU A O 1
ATOM 1632 N N . PRO A 1 206 ? 3.621 -3.414 -20.133 1.00 94.88 206 PRO A N 1
ATOM 1633 C CA . PRO A 1 206 ? 2.846 -3.476 -21.371 1.00 94.88 206 PRO A CA 1
ATOM 1634 C C . PRO A 1 206 ? 1.804 -2.364 -21.526 1.00 94.88 206 PRO A C 1
ATOM 1636 O O . PRO A 1 206 ? 1.577 -1.880 -22.628 1.00 94.88 206 PRO A O 1
ATOM 1639 N N . TRP A 1 207 ? 1.198 -1.913 -20.425 1.00 94.19 207 TRP A N 1
ATOM 1640 C CA . TRP A 1 207 ? 0.226 -0.822 -20.459 1.00 94.19 207 TRP A CA 1
ATOM 1641 C C . TRP A 1 207 ? 0.877 0.531 -20.761 1.00 94.19 207 TRP A C 1
ATOM 1643 O O . TRP A 1 207 ? 0.318 1.335 -21.504 1.00 94.19 207 TRP A O 1
ATOM 1653 N N . TYR A 1 208 ? 2.059 0.772 -20.192 1.00 95.25 208 TYR A N 1
ATOM 1654 C CA . TYR A 1 208 ? 2.787 2.036 -20.319 1.00 95.25 208 TYR A CA 1
ATOM 1655 C C . TYR A 1 208 ? 3.495 2.222 -21.662 1.00 95.25 208 TYR A C 1
ATOM 1657 O O . TYR A 1 208 ? 3.804 3.353 -22.022 1.00 95.25 208 TYR A O 1
ATOM 1665 N N . PHE A 1 209 ? 3.744 1.128 -22.383 1.00 96.69 209 PHE A N 1
ATOM 1666 C CA . PHE A 1 209 ? 4.417 1.128 -23.684 1.00 96.69 209 PHE A CA 1
ATOM 1667 C C . PHE A 1 209 ? 3.494 0.723 -24.839 1.00 96.69 209 PHE A C 1
ATOM 1669 O O . PHE A 1 209 ? 3.970 0.335 -25.900 1.00 96.69 209 PHE A O 1
ATOM 1676 N N . ARG A 1 210 ? 2.172 0.784 -24.641 1.00 95.75 210 ARG A N 1
ATOM 1677 C CA . ARG A 1 210 ? 1.159 0.390 -25.641 1.00 95.75 210 ARG A CA 1
ATOM 1678 C C . ARG A 1 210 ? 1.182 1.226 -26.928 1.00 95.75 210 ARG A C 1
ATOM 1680 O O . ARG A 1 210 ? 0.597 0.826 -27.925 1.00 95.75 210 ARG A O 1
ATOM 1687 N N . ASP A 1 211 ? 1.774 2.410 -26.865 1.00 96.44 211 ASP A N 1
ATOM 1688 C CA . ASP A 1 211 ? 1.945 3.373 -27.950 1.00 96.44 211 ASP A CA 1
ATOM 1689 C C . ASP A 1 211 ? 3.264 3.185 -28.719 1.00 96.44 211 ASP A C 1
ATOM 1691 O O . ASP A 1 211 ? 3.422 3.752 -29.802 1.00 96.44 211 ASP A O 1
ATOM 1695 N N . LEU A 1 212 ? 4.185 2.367 -28.196 1.00 97.25 212 LEU A N 1
ATOM 1696 C CA . LEU A 1 212 ? 5.382 1.927 -28.907 1.00 97.25 212 LEU A CA 1
ATOM 1697 C C . LEU A 1 212 ? 5.042 0.707 -29.776 1.00 97.25 212 LEU A C 1
ATOM 1699 O O . LEU A 1 212 ? 4.513 -0.295 -29.299 1.00 97.25 212 LEU A O 1
ATOM 1703 N N . GLU A 1 213 ? 5.379 0.762 -31.063 1.00 96.31 213 GLU A N 1
ATOM 1704 C CA . GLU A 1 213 ? 4.954 -0.250 -32.041 1.00 96.31 213 GLU A CA 1
ATOM 1705 C C . GLU A 1 213 ? 5.795 -1.535 -32.004 1.00 96.31 213 GLU A C 1
ATOM 1707 O O . GLU A 1 213 ? 5.363 -2.578 -32.496 1.00 96.31 213 GLU A O 1
ATOM 1712 N N . ARG A 1 214 ? 7.024 -1.474 -31.471 1.00 96.75 214 ARG A N 1
ATOM 1713 C CA . ARG A 1 214 ? 8.000 -2.577 -31.527 1.00 96.75 214 ARG A CA 1
ATOM 1714 C C . ARG A 1 214 ? 8.553 -2.937 -30.149 1.00 96.75 214 ARG A C 1
ATOM 1716 O O . ARG A 1 214 ? 9.757 -2.844 -29.907 1.00 96.75 214 ARG A O 1
ATOM 1723 N N . VAL A 1 215 ? 7.671 -3.388 -29.258 1.00 96.81 215 VAL A N 1
ATOM 1724 C CA . VAL A 1 215 ? 8.047 -3.869 -27.918 1.00 96.81 215 VAL A CA 1
ATOM 1725 C C . VAL A 1 215 ? 8.004 -5.397 -27.846 1.00 96.81 215 VAL A C 1
ATOM 1727 O O . VAL A 1 215 ? 6.965 -6.014 -28.069 1.00 96.81 215 VAL A O 1
ATOM 1730 N N . GLY A 1 216 ? 9.137 -6.018 -27.515 1.00 95.19 216 GLY A N 1
ATOM 1731 C CA . GLY A 1 216 ? 9.245 -7.460 -27.284 1.00 95.19 216 GLY A CA 1
ATOM 1732 C C . GLY A 1 216 ? 9.152 -7.812 -25.800 1.00 95.19 216 GLY A C 1
ATOM 1733 O O . GLY A 1 216 ? 10.015 -7.405 -25.025 1.00 95.19 216 GLY A O 1
ATOM 1734 N N . TYR A 1 217 ? 8.146 -8.597 -25.400 1.00 94.69 217 TYR A N 1
ATOM 1735 C CA . TYR A 1 217 ? 7.967 -9.073 -24.020 1.00 94.69 217 TYR A CA 1
ATOM 1736 C C . TYR A 1 217 ? 8.418 -10.530 -23.891 1.00 94.69 217 TYR A C 1
ATOM 1738 O O . TYR A 1 217 ? 7.705 -11.462 -24.261 1.00 94.69 217 TYR A O 1
ATOM 1746 N N . HIS A 1 218 ? 9.621 -10.738 -23.368 1.00 93.75 218 HIS A N 1
ATOM 1747 C CA . HIS A 1 218 ? 10.279 -12.037 -23.344 1.00 93.75 218 HIS A CA 1
ATOM 1748 C C . HIS A 1 218 ? 10.245 -12.660 -21.942 1.00 93.75 218 HIS A C 1
ATOM 1750 O O . HIS A 1 218 ? 10.768 -12.100 -20.977 1.00 93.75 218 HIS A O 1
ATOM 1756 N N . VAL A 1 219 ? 9.652 -13.857 -21.848 1.00 90.81 219 VAL A N 1
ATOM 1757 C CA . VAL A 1 219 ? 9.619 -14.697 -20.630 1.00 90.81 219 VAL A CA 1
ATOM 1758 C C . VAL A 1 219 ? 10.861 -15.583 -20.467 1.00 90.81 219 VAL A C 1
ATOM 1760 O O . VAL A 1 219 ? 10.994 -16.287 -19.470 1.00 90.81 219 VAL A O 1
ATOM 1763 N N . GLY A 1 220 ? 11.764 -15.552 -21.445 1.00 88.44 220 GLY A N 1
ATOM 1764 C CA . GLY A 1 220 ? 13.059 -16.227 -21.462 1.00 88.44 220 GLY A CA 1
ATOM 1765 C C . GLY A 1 220 ? 14.079 -15.373 -22.214 1.00 88.44 220 GLY A C 1
ATOM 1766 O O . GLY A 1 220 ? 13.737 -14.295 -22.704 1.00 88.44 220 GLY A O 1
ATOM 1767 N N . PHE A 1 221 ? 15.329 -15.825 -22.303 1.00 90.31 221 PHE A N 1
ATOM 1768 C CA . PHE A 1 221 ? 16.361 -15.064 -23.008 1.00 90.31 221 PHE A CA 1
ATOM 1769 C C . PHE A 1 221 ? 16.135 -15.130 -24.533 1.00 90.31 221 PHE A C 1
ATOM 1771 O O . PHE A 1 221 ? 16.069 -16.232 -25.082 1.00 90.31 221 PHE A O 1
ATOM 1778 N N . PRO A 1 222 ? 15.963 -13.992 -25.229 1.00 89.81 222 PRO A N 1
ATOM 1779 C CA . PRO A 1 222 ? 15.722 -13.989 -26.667 1.00 89.81 222 PRO A CA 1
ATOM 1780 C C . PRO A 1 222 ? 16.995 -14.322 -27.455 1.00 89.81 222 PRO A C 1
ATOM 1782 O O . PRO A 1 222 ? 18.095 -13.960 -27.052 1.00 89.81 222 PRO A O 1
ATOM 1785 N N . ALA A 1 223 ? 16.833 -14.936 -28.631 1.00 87.81 223 ALA A N 1
ATOM 1786 C CA . ALA A 1 223 ? 17.952 -15.259 -29.525 1.00 87.81 223 ALA A CA 1
ATOM 1787 C C . ALA A 1 223 ? 18.732 -14.015 -29.992 1.00 87.81 223 ALA A C 1
ATOM 1789 O O . ALA A 1 223 ? 19.936 -14.073 -30.209 1.00 87.81 223 ALA A O 1
ATOM 1790 N N . THR A 1 224 ? 18.043 -12.883 -30.138 1.00 89.38 224 THR A N 1
ATOM 1791 C CA . THR A 1 224 ? 18.654 -11.574 -30.380 1.00 89.38 224 THR A CA 1
ATOM 1792 C C . THR A 1 224 ? 18.304 -10.678 -29.197 1.00 89.38 224 THR A C 1
ATOM 1794 O O . THR A 1 224 ? 17.138 -10.342 -29.059 1.00 89.38 224 THR A O 1
ATOM 1797 N N . PRO A 1 225 ? 19.224 -10.332 -28.287 1.00 91.81 225 PRO A N 1
ATOM 1798 C CA . PRO A 1 225 ? 18.907 -9.448 -27.165 1.00 91.81 225 PRO A CA 1
ATOM 1799 C C . PRO A 1 225 ? 19.065 -7.960 -27.501 1.00 91.81 225 PRO A C 1
ATOM 1801 O O . PRO A 1 225 ? 18.510 -7.136 -26.781 1.00 91.81 225 PRO A O 1
ATOM 1804 N N . ASP A 1 226 ? 19.762 -7.613 -28.588 1.00 93.75 226 ASP A N 1
ATOM 1805 C CA . ASP A 1 226 ? 20.022 -6.222 -28.969 1.00 93.75 226 ASP A CA 1
ATOM 1806 C C . ASP A 1 226 ? 18.735 -5.451 -29.307 1.00 93.75 226 ASP A C 1
ATOM 1808 O O . ASP A 1 226 ? 17.833 -5.944 -30.006 1.00 93.75 226 ASP A O 1
ATOM 1812 N N . ALA A 1 227 ? 18.658 -4.226 -28.792 1.00 96.00 227 ALA A N 1
ATOM 1813 C CA . ALA A 1 227 ? 17.575 -3.272 -28.995 1.00 96.00 227 ALA A CA 1
ATOM 1814 C C . ALA A 1 227 ? 18.058 -1.860 -28.637 1.00 96.00 227 ALA A C 1
ATOM 1816 O O . ALA A 1 227 ? 19.048 -1.704 -27.934 1.00 96.00 227 ALA A O 1
ATOM 1817 N N . ALA A 1 228 ? 17.335 -0.823 -29.060 1.00 96.62 228 ALA A N 1
ATOM 1818 C CA . ALA A 1 228 ? 17.653 0.549 -28.654 1.00 96.62 228 ALA A CA 1
ATOM 1819 C C . ALA A 1 228 ? 17.520 0.736 -27.130 1.00 96.62 228 ALA A C 1
ATOM 1821 O O . ALA A 1 228 ? 18.320 1.439 -26.506 1.00 96.62 228 ALA A O 1
ATOM 1822 N N . VAL A 1 229 ? 16.530 0.061 -26.534 1.00 97.44 229 VAL A N 1
ATOM 1823 C CA . VAL A 1 229 ? 16.317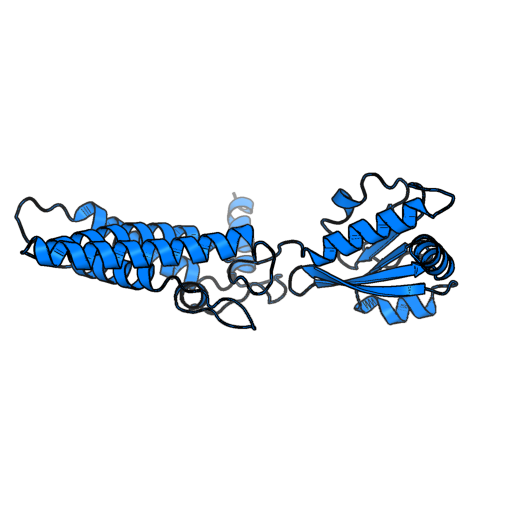 0.002 -25.085 1.00 97.44 229 VAL A CA 1
ATOM 1824 C C . VAL A 1 229 ? 16.038 -1.435 -24.647 1.00 97.44 229 VAL A C 1
ATOM 1826 O O . VAL A 1 229 ? 15.196 -2.121 -25.231 1.00 97.44 229 VAL A O 1
ATOM 1829 N N . ILE A 1 230 ? 16.704 -1.880 -23.580 1.00 97.44 230 ILE A N 1
ATOM 1830 C CA . ILE A 1 230 ? 16.495 -3.194 -22.961 1.00 97.44 230 ILE A CA 1
ATOM 1831 C C . ILE A 1 230 ? 16.160 -3.011 -21.482 1.00 97.44 230 ILE A C 1
ATOM 1833 O O . ILE A 1 230 ? 16.930 -2.412 -20.737 1.00 97.44 230 ILE A O 1
ATOM 1837 N N . ILE A 1 231 ? 15.039 -3.570 -21.039 1.00 96.44 231 ILE A N 1
ATOM 1838 C CA . ILE A 1 231 ? 14.609 -3.585 -19.640 1.00 96.44 231 ILE A CA 1
ATOM 1839 C C . ILE A 1 231 ? 14.692 -5.023 -19.134 1.00 96.44 231 ILE A C 1
ATOM 1841 O O . ILE A 1 231 ? 14.013 -5.909 -19.653 1.00 96.44 231 ILE A O 1
ATOM 1845 N N . SER A 1 232 ? 15.505 -5.277 -18.114 1.00 95.38 232 SER A N 1
ATOM 1846 C CA . SER A 1 232 ? 15.693 -6.626 -17.570 1.00 95.38 232 SER A CA 1
ATOM 1847 C C . SER A 1 232 ? 15.826 -6.633 -16.054 1.00 95.38 232 SER A C 1
ATOM 1849 O O . SER A 1 232 ? 16.039 -5.595 -15.433 1.00 95.38 232 SER A O 1
ATOM 1851 N N . GLY A 1 233 ? 15.740 -7.813 -15.442 1.00 92.44 233 GLY A N 1
ATOM 1852 C CA . GLY A 1 233 ? 16.171 -7.983 -14.055 1.00 92.44 233 GLY A CA 1
ATOM 1853 C C . GLY A 1 233 ? 17.704 -7.989 -13.919 1.00 92.44 233 GLY A C 1
ATOM 1854 O O . GLY A 1 233 ? 18.403 -8.260 -14.906 1.00 92.44 233 GLY A O 1
ATOM 1855 N N . PRO A 1 234 ? 18.243 -7.687 -12.721 1.00 90.44 234 PRO A N 1
ATOM 1856 C CA . PRO A 1 234 ? 19.682 -7.704 -12.451 1.00 90.44 234 PRO A CA 1
ATOM 1857 C C . PRO A 1 234 ? 20.321 -9.093 -12.618 1.00 90.44 234 PRO A C 1
ATOM 1859 O O . PRO A 1 234 ? 21.512 -9.195 -12.905 1.00 90.44 234 PRO A O 1
ATOM 1862 N N . GLU A 1 235 ? 19.543 -10.166 -12.486 1.00 91.00 235 GLU A N 1
ATOM 1863 C CA . GLU A 1 235 ? 19.985 -11.547 -12.688 1.00 91.00 235 GLU A CA 1
ATOM 1864 C C . GLU A 1 235 ? 20.500 -11.820 -14.112 1.00 91.00 235 GLU A C 1
ATOM 1866 O O . GLU A 1 235 ? 21.334 -12.699 -14.307 1.00 91.00 235 GLU A O 1
ATOM 1871 N N . LEU A 1 236 ? 20.065 -11.037 -15.106 1.00 92.06 236 LEU A N 1
ATOM 1872 C CA . LEU A 1 236 ? 20.488 -11.184 -16.503 1.00 92.06 236 LEU A CA 1
ATOM 1873 C C . LEU A 1 236 ? 21.713 -10.339 -16.870 1.00 92.06 236 LEU A C 1
ATOM 1875 O O . LEU A 1 236 ? 22.117 -10.319 -18.029 1.00 92.06 236 LEU A O 1
ATOM 1879 N N . ASN A 1 237 ? 22.318 -9.635 -15.912 1.00 90.75 237 ASN A N 1
ATOM 1880 C CA . ASN A 1 237 ? 23.365 -8.656 -16.204 1.00 90.75 237 ASN A CA 1
ATOM 1881 C C . ASN A 1 237 ? 24.596 -9.249 -16.872 1.00 90.75 237 ASN A C 1
ATOM 1883 O O . ASN A 1 237 ? 25.119 -8.648 -17.807 1.00 90.75 237 ASN A O 1
ATOM 1887 N N . GLN A 1 238 ? 25.073 -10.388 -16.374 1.00 90.56 238 GLN A N 1
ATOM 1888 C CA . GLN A 1 238 ? 26.238 -11.052 -16.946 1.00 90.56 238 GLN A CA 1
ATOM 1889 C C . GLN A 1 238 ? 25.916 -11.591 -18.342 1.00 90.56 238 GLN A C 1
ATOM 1891 O O . GLN A 1 238 ? 26.622 -11.278 -19.294 1.00 90.56 238 GLN A O 1
ATOM 1896 N N . LEU A 1 239 ? 24.788 -12.290 -18.477 1.00 92.31 239 LEU A N 1
ATOM 1897 C CA . LEU A 1 239 ? 24.366 -12.875 -19.745 1.00 92.31 239 LEU A CA 1
ATOM 1898 C C . LEU A 1 239 ? 24.164 -11.813 -20.837 1.00 92.31 239 LEU A C 1
ATOM 1900 O O . LEU A 1 239 ? 24.591 -12.001 -21.972 1.00 92.31 239 LEU A O 1
ATOM 1904 N N . LEU A 1 240 ? 23.564 -10.669 -20.491 1.00 92.75 240 LEU A N 1
ATOM 1905 C CA . LEU A 1 240 ? 23.418 -9.542 -21.412 1.00 92.75 240 LEU A CA 1
ATOM 1906 C C . LEU A 1 240 ? 24.775 -8.947 -21.799 1.00 92.75 240 LEU A C 1
ATOM 1908 O O . LEU A 1 240 ? 24.989 -8.680 -22.972 1.00 92.75 240 LEU A O 1
ATOM 1912 N N . LYS A 1 241 ? 25.718 -8.781 -20.865 1.00 89.62 241 LYS A N 1
ATOM 1913 C CA . LYS A 1 241 ? 27.063 -8.281 -21.206 1.00 89.62 241 LYS A CA 1
ATOM 1914 C C . LYS A 1 241 ? 27.798 -9.177 -22.207 1.00 89.62 241 LYS A C 1
ATOM 1916 O O . LYS A 1 241 ? 28.564 -8.664 -23.006 1.00 89.62 241 LYS A O 1
ATOM 1921 N N . GLU A 1 242 ? 27.571 -10.486 -22.156 1.00 91.06 242 GLU A N 1
ATOM 1922 C CA . GLU A 1 242 ? 28.222 -11.457 -23.044 1.00 91.06 242 GLU A CA 1
ATOM 1923 C C . GLU A 1 242 ? 27.601 -11.507 -24.452 1.00 91.06 242 GLU A C 1
ATOM 1925 O O . GLU A 1 242 ? 28.273 -11.905 -25.399 1.00 91.06 242 GLU A O 1
ATOM 1930 N N . HIS A 1 243 ? 26.331 -11.110 -24.604 1.00 92.06 243 HIS A N 1
ATOM 1931 C CA . HIS A 1 243 ? 25.577 -11.268 -25.857 1.00 92.06 243 HIS A CA 1
ATOM 1932 C C . HIS A 1 243 ? 25.234 -9.951 -26.560 1.00 92.06 243 HIS A C 1
ATOM 1934 O O . HIS A 1 243 ? 24.810 -9.983 -27.716 1.00 92.06 243 HIS A O 1
ATOM 1940 N N . LEU A 1 244 ? 25.369 -8.812 -25.877 1.00 92.75 244 LEU A N 1
ATOM 1941 C CA . LEU A 1 244 ? 25.128 -7.499 -26.466 1.00 92.75 244 LEU A CA 1
ATOM 1942 C C . LEU A 1 244 ? 26.327 -7.053 -27.297 1.00 92.75 244 LEU A C 1
ATOM 1944 O O . LEU A 1 244 ? 27.474 -7.173 -26.872 1.00 92.75 244 LEU A O 1
ATOM 1948 N N . LYS A 1 245 ? 26.041 -6.530 -28.489 1.00 90.69 245 LYS A N 1
ATOM 1949 C CA . LYS A 1 245 ? 27.066 -6.058 -29.431 1.00 90.69 245 LYS A CA 1
ATOM 1950 C C . LYS A 1 245 ? 27.393 -4.583 -29.244 1.00 90.69 245 LYS A C 1
ATOM 1952 O O . LYS A 1 245 ? 28.531 -4.175 -29.454 1.00 90.69 245 LYS A O 1
ATOM 1957 N N . ASP A 1 246 ? 26.383 -3.806 -28.870 1.00 90.25 246 ASP A N 1
ATOM 1958 C CA . ASP A 1 246 ? 26.499 -2.368 -28.654 1.00 90.25 246 ASP A CA 1
ATOM 1959 C C . ASP A 1 246 ? 26.879 -2.039 -27.203 1.00 90.25 246 ASP A C 1
ATOM 1961 O O . ASP A 1 246 ? 26.716 -2.850 -26.287 1.00 90.25 246 ASP A O 1
ATOM 1965 N N . ASP A 1 247 ? 27.344 -0.810 -26.982 1.00 92.50 247 ASP A N 1
ATOM 1966 C CA . ASP A 1 247 ? 27.559 -0.260 -25.645 1.00 92.50 247 ASP A CA 1
ATOM 1967 C C . ASP A 1 247 ? 26.285 0.428 -25.127 1.00 92.50 247 ASP A C 1
ATOM 1969 O O . ASP A 1 247 ? 25.556 1.091 -25.872 1.00 92.50 247 ASP A O 1
ATOM 1973 N N . TYR A 1 248 ? 26.020 0.279 -23.830 1.00 95.50 248 TYR A N 1
ATOM 1974 C CA . TYR A 1 248 ? 24.790 0.728 -23.190 1.00 95.50 248 TYR A CA 1
ATOM 1975 C C . TYR A 1 248 ? 25.077 1.531 -21.923 1.00 95.50 248 TYR A C 1
ATOM 1977 O O . TYR A 1 248 ? 25.817 1.106 -21.033 1.00 95.50 248 TYR A O 1
ATOM 1985 N N . PHE A 1 249 ? 24.388 2.660 -21.791 1.00 94.81 249 PHE A N 1
ATOM 1986 C CA . PHE A 1 249 ? 24.182 3.312 -20.508 1.00 94.81 249 PHE A CA 1
ATOM 1987 C C . PHE A 1 249 ? 23.184 2.496 -19.681 1.00 94.81 249 PHE A C 1
ATOM 1989 O O . PHE A 1 249 ? 22.158 2.058 -20.204 1.00 94.81 249 PHE A O 1
ATOM 1996 N N . VAL A 1 250 ? 23.471 2.282 -18.395 1.00 94.06 250 VAL A N 1
ATOM 1997 C CA . VAL A 1 250 ? 22.633 1.456 -17.515 1.00 94.06 250 VAL A CA 1
ATOM 1998 C C . VAL A 1 250 ? 22.139 2.277 -16.335 1.00 94.06 250 VAL A C 1
ATOM 2000 O O . VAL A 1 250 ? 22.933 2.768 -15.536 1.00 94.06 250 VAL A O 1
ATOM 2003 N N . GLU A 1 251 ? 20.822 2.348 -16.179 1.00 92.44 251 GLU A N 1
ATOM 2004 C CA . GLU A 1 251 ? 20.169 2.874 -14.983 1.00 92.44 251 GLU A CA 1
ATOM 2005 C C . GLU A 1 251 ? 19.399 1.765 -14.258 1.00 92.44 251 GLU A C 1
ATOM 2007 O O . GLU A 1 251 ? 18.889 0.825 -14.867 1.00 92.44 251 GLU A O 1
ATOM 2012 N N . SER A 1 252 ? 19.338 1.847 -12.929 1.00 91.38 252 SER A N 1
ATOM 2013 C CA . SER A 1 252 ? 18.567 0.913 -12.104 1.00 91.38 252 SER A CA 1
ATOM 2014 C C . SER A 1 252 ? 17.321 1.601 -11.566 1.00 91.38 252 SER A C 1
ATOM 2016 O O . SER A 1 252 ? 17.387 2.735 -11.092 1.00 91.38 252 SER A O 1
ATOM 2018 N N . CYS A 1 253 ? 16.191 0.904 -11.588 1.00 89.62 253 CYS A N 1
ATOM 2019 C CA . CYS A 1 253 ? 14.951 1.379 -10.992 1.00 89.62 253 CYS A CA 1
ATOM 2020 C C . CYS A 1 253 ? 14.233 0.244 -10.251 1.00 89.62 253 CYS A C 1
ATOM 2022 O O . CYS A 1 253 ? 14.447 -0.936 -10.515 1.00 89.62 253 CYS A O 1
ATOM 2024 N N . ALA A 1 254 ? 13.376 0.593 -9.295 1.00 87.94 254 ALA A N 1
ATOM 2025 C CA . ALA A 1 254 ? 12.504 -0.377 -8.642 1.00 87.94 254 ALA A CA 1
ATOM 2026 C C . ALA A 1 254 ? 11.150 -0.397 -9.359 1.00 87.94 254 ALA A C 1
ATOM 2028 O O . ALA A 1 254 ? 10.531 0.657 -9.503 1.00 87.94 254 ALA A O 1
ATOM 2029 N N . LEU A 1 255 ? 10.672 -1.578 -9.762 1.00 87.38 255 LEU A N 1
ATOM 2030 C CA . LEU A 1 255 ? 9.329 -1.747 -10.327 1.00 87.38 255 LEU A CA 1
ATOM 2031 C C . LEU A 1 255 ? 8.269 -1.707 -9.224 1.00 87.38 255 LEU A C 1
ATOM 2033 O O . LEU A 1 255 ? 7.266 -1.008 -9.343 1.00 87.38 255 LEU A O 1
ATOM 2037 N N . ARG A 1 256 ? 8.507 -2.457 -8.146 1.00 85.56 256 ARG A N 1
ATOM 2038 C CA . ARG A 1 256 ? 7.676 -2.559 -6.937 1.00 85.56 256 ARG A CA 1
ATOM 2039 C C . ARG A 1 256 ? 8.539 -3.096 -5.780 1.00 85.56 256 ARG A C 1
ATOM 2041 O O . ARG A 1 256 ? 9.698 -3.443 -6.030 1.00 85.56 256 ARG A O 1
ATOM 2048 N N . PRO A 1 257 ? 8.041 -3.177 -4.531 1.00 79.75 257 PRO A N 1
ATOM 2049 C CA . PRO A 1 257 ? 8.833 -3.693 -3.415 1.00 79.75 257 PRO A CA 1
ATOM 2050 C C . PRO A 1 257 ? 9.462 -5.060 -3.737 1.00 79.75 257 PRO A C 1
ATOM 2052 O O . PRO A 1 257 ? 8.770 -5.985 -4.154 1.00 79.75 257 PRO A O 1
ATOM 2055 N N . GLY A 1 258 ? 10.785 -5.164 -3.587 1.00 79.19 258 GLY A N 1
ATOM 2056 C CA . GLY A 1 258 ? 11.547 -6.393 -3.845 1.00 79.19 258 GLY A CA 1
ATOM 2057 C C . GLY A 1 258 ? 11.832 -6.719 -5.318 1.00 79.19 258 GLY A C 1
ATOM 2058 O O . GLY A 1 258 ? 12.552 -7.678 -5.575 1.00 79.19 258 GLY A O 1
ATOM 2059 N N . ILE A 1 259 ? 11.325 -5.936 -6.279 1.00 84.50 259 ILE A N 1
ATOM 2060 C CA . ILE A 1 259 ? 11.552 -6.156 -7.715 1.00 84.50 259 ILE A CA 1
ATOM 2061 C C . ILE A 1 259 ? 12.312 -4.974 -8.315 1.00 84.50 259 ILE A C 1
ATOM 2063 O O . ILE A 1 259 ? 11.759 -3.887 -8.499 1.00 84.50 259 ILE A O 1
ATOM 2067 N N . SER A 1 260 ? 13.574 -5.215 -8.659 1.00 88.88 260 SER A N 1
ATOM 2068 C CA . SER A 1 260 ? 14.447 -4.248 -9.327 1.00 88.88 260 SER A CA 1
ATOM 2069 C C . SER A 1 260 ? 14.549 -4.542 -10.818 1.00 88.88 260 SER A C 1
ATOM 2071 O O . SER A 1 260 ? 14.618 -5.698 -11.233 1.00 88.88 260 SER A O 1
ATOM 2073 N N . LEU A 1 261 ? 14.604 -3.481 -11.612 1.00 92.38 261 LEU A N 1
ATOM 2074 C CA . LEU A 1 261 ? 14.847 -3.507 -13.044 1.00 92.38 261 LEU A CA 1
ATOM 2075 C C . LEU A 1 261 ? 16.110 -2.715 -13.369 1.00 92.38 261 LEU A C 1
ATOM 2077 O O . LEU A 1 261 ? 16.493 -1.778 -12.665 1.00 92.38 261 LEU A O 1
ATOM 2081 N N . GLN A 1 262 ? 16.729 -3.086 -14.476 1.00 94.19 262 GLN A N 1
ATOM 2082 C CA . GLN A 1 262 ? 17.774 -2.324 -15.126 1.00 94.19 262 GLN A CA 1
ATOM 2083 C C . GLN A 1 262 ? 17.311 -1.936 -16.514 1.00 94.19 262 GLN A C 1
ATOM 2085 O O . GLN A 1 262 ? 16.867 -2.794 -17.279 1.00 94.19 262 GLN A O 1
ATOM 2090 N N . VAL A 1 263 ? 17.450 -0.656 -16.831 1.00 95.38 263 VAL A N 1
ATOM 2091 C CA . VAL A 1 263 ? 17.224 -0.135 -18.171 1.00 95.38 263 VAL A CA 1
ATOM 2092 C C . VAL A 1 263 ? 18.565 0.149 -18.800 1.00 95.38 263 VAL A C 1
ATOM 2094 O O . VAL A 1 263 ? 1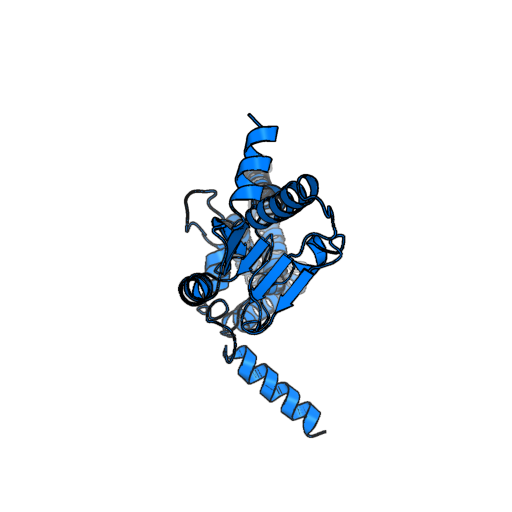9.371 0.912 -18.274 1.00 95.38 263 VAL A O 1
ATOM 2097 N N . ARG A 1 264 ? 18.797 -0.515 -19.923 1.00 96.75 264 ARG A N 1
ATOM 2098 C CA . ARG A 1 264 ? 19.958 -0.343 -20.777 1.00 96.75 264 ARG A CA 1
ATOM 2099 C C . ARG A 1 264 ? 19.518 0.472 -21.977 1.00 96.75 264 ARG A C 1
ATOM 2101 O O . ARG A 1 264 ? 18.629 0.042 -22.707 1.00 96.75 264 ARG A O 1
ATOM 2108 N N . ILE A 1 265 ? 20.124 1.632 -22.163 1.00 97.06 265 ILE A N 1
ATOM 2109 C CA . ILE A 1 265 ? 19.874 2.540 -23.282 1.00 97.06 265 ILE A CA 1
ATOM 2110 C C . ILE A 1 265 ? 21.144 2.561 -24.116 1.00 97.06 265 ILE A C 1
ATOM 2112 O O . ILE A 1 265 ? 22.225 2.750 -23.557 1.00 97.06 265 ILE A O 1
ATOM 2116 N N . ARG A 1 266 ? 21.041 2.345 -25.429 1.00 96.69 266 ARG A N 1
ATOM 2117 C CA . ARG A 1 266 ? 22.218 2.365 -26.306 1.00 96.69 266 ARG A CA 1
ATOM 2118 C C . ARG A 1 266 ? 22.957 3.704 -26.168 1.00 96.69 266 ARG A C 1
ATOM 2120 O O . ARG A 1 266 ? 22.318 4.757 -26.097 1.00 96.69 266 ARG A O 1
ATOM 2127 N N . ARG A 1 267 ? 24.289 3.672 -26.048 1.00 95.69 267 ARG A N 1
ATOM 2128 C CA . ARG A 1 267 ? 25.077 4.841 -25.611 1.00 95.69 267 ARG A CA 1
ATOM 2129 C C . ARG A 1 267 ? 24.939 6.045 -26.546 1.00 95.69 267 ARG A C 1
ATOM 2131 O O . ARG A 1 267 ? 24.787 7.159 -26.060 1.00 95.69 267 ARG A O 1
ATOM 2138 N N . ASP A 1 268 ? 24.900 5.821 -27.855 1.00 95.25 268 ASP A N 1
ATOM 2139 C CA . ASP A 1 268 ? 24.670 6.862 -28.867 1.00 95.25 268 ASP A CA 1
ATOM 2140 C C . ASP A 1 268 ? 23.329 7.594 -28.671 1.00 95.25 268 ASP A C 1
ATOM 2142 O O . ASP A 1 268 ? 23.247 8.809 -28.837 1.00 95.25 268 ASP A O 1
ATOM 2146 N N . LEU A 1 269 ? 22.270 6.870 -28.294 1.00 95.25 269 LEU A N 1
ATOM 2147 C CA . LEU A 1 269 ? 20.953 7.447 -28.021 1.00 95.25 269 LEU A CA 1
ATOM 2148 C C . LEU A 1 269 ? 20.947 8.219 -26.707 1.00 95.25 269 LEU A C 1
ATOM 2150 O O . LEU A 1 269 ? 20.338 9.283 -26.625 1.00 95.25 269 LEU A O 1
ATOM 2154 N N . TRP A 1 270 ? 21.640 7.701 -25.692 1.00 95.88 270 TRP A N 1
ATOM 2155 C CA . TRP A 1 270 ? 21.801 8.401 -24.423 1.00 95.88 270 TRP A CA 1
ATOM 2156 C C . TRP A 1 270 ? 22.542 9.730 -24.601 1.00 95.88 270 TRP A C 1
ATOM 2158 O O . TRP A 1 270 ? 22.097 10.754 -24.089 1.00 95.88 270 TRP A O 1
ATOM 2168 N N . GLU A 1 271 ? 23.637 9.736 -25.360 1.00 94.94 271 GLU A N 1
ATOM 2169 C CA . GLU A 1 271 ? 24.415 10.944 -25.646 1.00 94.94 271 GLU A CA 1
ATOM 2170 C C . GLU A 1 271 ? 23.600 11.977 -26.428 1.00 94.94 271 GLU A C 1
ATOM 2172 O O . GLU A 1 271 ? 23.573 13.144 -26.039 1.00 94.94 271 GLU A O 1
ATOM 2177 N N . LYS A 1 272 ? 22.861 11.551 -27.462 1.00 93.94 272 LYS A N 1
ATOM 2178 C CA . LYS A 1 272 ? 21.930 12.429 -28.194 1.00 93.94 272 LYS A CA 1
ATOM 2179 C C . LYS A 1 272 ? 20.877 13.039 -27.276 1.00 93.94 272 LYS A C 1
ATOM 2181 O O . LYS A 1 272 ? 20.677 14.248 -27.279 1.00 93.94 272 LYS A O 1
ATOM 2186 N N . PHE A 1 273 ? 20.248 12.209 -26.450 1.00 94.38 273 PHE A N 1
ATOM 2187 C CA . PHE A 1 273 ? 19.247 12.655 -25.490 1.00 94.38 273 PHE A CA 1
ATOM 2188 C C . PHE A 1 273 ? 19.812 13.666 -24.472 1.00 94.38 273 PHE A C 1
ATOM 2190 O O . PHE A 1 273 ? 19.130 14.623 -24.107 1.00 94.38 273 PHE A O 1
ATOM 2197 N N . MET A 1 274 ? 21.051 13.475 -24.008 1.00 94.25 274 MET A N 1
ATOM 2198 C CA . MET A 1 274 ? 21.709 14.414 -23.095 1.00 94.25 274 MET A CA 1
ATOM 2199 C C . MET A 1 274 ? 22.080 15.731 -23.787 1.00 94.25 274 MET A C 1
ATOM 2201 O O . MET A 1 274 ? 21.965 16.782 -23.161 1.00 94.25 274 MET A O 1
ATOM 2205 N N . ALA A 1 275 ? 22.480 15.688 -25.060 1.00 91.88 275 ALA A N 1
ATOM 2206 C CA . ALA A 1 275 ? 22.833 16.873 -25.840 1.00 91.88 275 ALA A CA 1
ATOM 2207 C C . ALA A 1 275 ? 21.638 17.807 -26.100 1.00 91.88 275 ALA A C 1
ATOM 2209 O O . ALA A 1 275 ? 21.818 19.015 -26.134 1.00 91.88 275 ALA A O 1
ATOM 2210 N N . GLU A 1 276 ? 20.415 17.283 -26.225 1.00 86.06 276 GLU A N 1
ATOM 2211 C CA . GLU A 1 276 ? 19.202 18.109 -26.373 1.00 86.06 276 GLU A CA 1
ATOM 2212 C C . GLU A 1 276 ? 18.754 18.805 -25.073 1.00 86.06 276 GLU A C 1
ATOM 2214 O O . GLU A 1 276 ? 17.843 19.634 -25.090 1.00 86.06 276 GLU A O 1
ATOM 2219 N N . ARG A 1 277 ? 19.355 18.454 -23.928 1.00 78.12 277 ARG A N 1
ATOM 2220 C CA . ARG A 1 277 ? 18.995 18.983 -22.600 1.00 78.12 277 ARG A CA 1
ATOM 2221 C C . ARG A 1 277 ? 20.068 19.853 -21.948 1.00 78.12 277 ARG A C 1
ATOM 2223 O O . ARG A 1 277 ? 19.789 20.405 -20.881 1.00 78.12 277 ARG A O 1
ATOM 2230 N N . GLY A 1 278 ? 21.267 19.904 -22.525 1.00 55.56 278 GLY A N 1
ATOM 2231 C CA . GLY A 1 278 ? 22.361 20.785 -22.104 1.00 55.56 278 GLY A CA 1
ATOM 2232 C C . GLY A 1 278 ? 22.288 22.120 -22.819 1.00 55.56 278 GLY A C 1
ATOM 2233 O O . GLY A 1 278 ? 22.543 23.138 -22.142 1.00 55.56 278 GLY A O 1
#

Mean predicted aligned error: 7.23 Å

Foldseek 3Di:
DVVVVVVVVVVLCVLQVNPDPCLQFDALCLLVCQADWDDDDPDDIDHVNLLQVLLVLLLVVLPDDDPDPPDDSPVSVVLNVQLVVQSNVQSPRRGDANCSNVRNSVSSNVSSVSSLVVVLVVPVDPVVSVVSVVVVVVSVVVVVVSVCCCVPVCVQPPRRSNHRFDFDPQVVVVLVVVQLLLCLDPNRLQFAEEEAEQVQPPPPVCVSSVSRPHYHRHNHDDPQQDTQKYKYFPVCVVVCVVRYPAQWDWDKTAGHVPGIIIMTGGVVSVVSSVVVVD